Protein AF-A0A2M6W7J2-F1 (afdb_monomer_lite)

Secondary structure (DSSP, 8-state):
---S--PPPHHHHHHHHHHHHT--HHHHHHHHHHHHHHHHHS-HHHHHHTTTTHHHHHHHHHHH-GGG--HHHIIIIIIIIIHHHHHHTT--HHHHHHHHHHHH-SSHHHHHHHHHHHHHHHHT---EEEE-GGG-EEEHHHHHHHHHHHHHTT--HHHHHHHHHHHHHHHS-TT-TTHHHH----HHHHHHHHHHHHHHHHH--GGGHHHHHHHHHTGGG-TTTTT-SS--SS--------PPP---------------------PPPPPPPPP-PPPPPPHHHHHHHHHHHS-B-TTS-BS-HHHHHHHHHHHHHHHT-GGGGGGEEEETTTTEEEE--

Foldseek 3Di:
DPQPDDDDDPVRQVVVVVVLVVDDPVRLVVLLVSLCVVVVPDDLVVLVVQVSHSNLSNLVSCLVCVLPDDLVCCQQPNLQACLLSCLLQVDLSVLSLLVNLVNVQPDLVSSLVSVVSSLVSNCPRQHFLAADPPRHTDGSNNLLVQLVVCVVVVNDVVSVVVSLVVSLCSSPPPPDPSSVVNGDYDSSVSSVSSSLVSCCSVPDHSVCVVVVSCCSVPVVVVVVCPPPSPPDPPDDDDDDDDDDDDDDDDDDDDDDDDDDDDDDDDDDDDDDDDDDQPDQDDPVVLVVVLPVVFDADPVRATPCPVVSLVSQVVSCVNRVNPVSSVQWDQDPVVRGIDGDD

Radius of gyration: 25.63 Å; chains: 1; bounding box: 53×75×68 Å

Organism: NCBI:txid1974646

pLDDT: mean 83.61, std 20.43, range [27.31, 98.56]

Sequence (341 aa):
MASIVRQLNDTELREKNLVYFGFDTQEMEGFWNALHEYFNEASPSDDRQYWWSFFRWYTDATWQDMTRIDRDVFERIAVGRQIPMALILGFDVWNRIMAYLSLKGLDEEDTQNLYVKIRVAFLNSEAIVGYGKGNSEIKIVDLIKELTLINSRGRDSMAMAEFYEKIKNLLFPSNDSWLKEFIDVDYKEAVMKMVDLMDFFITVESDDLPGIMDMYLHSELYPTASTVAPTSAKQVQSISFNQPETVKEKKVVLPAKKTEVKAIVSTPTPIPPKPVKPPVPSYLDIKKEVNLVFKKDQDGEFVDLDGVLNKLSELAVKYSDNKIAELYYFDEKENKFKWGV

Structure (mmCIF, N/CA/C/O backbone):
data_AF-A0A2M6W7J2-F1
#
_entry.id   AF-A0A2M6W7J2-F1
#
loop_
_atom_site.group_PDB
_atom_site.id
_atom_site.type_symbol
_atom_site.label_atom_id
_atom_site.label_alt_id
_atom_site.label_comp_id
_atom_site.label_asym_id
_atom_site.label_entity_id
_atom_site.label_seq_id
_atom_site.pdbx_PDB_ins_code
_atom_site.Cartn_x
_atom_site.Cartn_y
_atom_site.Cartn_z
_atom_site.occupancy
_atom_site.B_iso_or_equiv
_atom_site.auth_seq_id
_atom_site.auth_comp_id
_atom_site.auth_asym_id
_atom_site.auth_atom_id
_atom_site.pdbx_PDB_model_num
ATOM 1 N N . MET A 1 1 ? 27.401 -7.479 -6.521 1.00 42.88 1 MET A N 1
ATOM 2 C CA . MET A 1 1 ? 27.097 -7.388 -7.968 1.00 42.88 1 MET A CA 1
ATOM 3 C C . MET A 1 1 ? 26.858 -5.924 -8.316 1.00 42.88 1 MET A C 1
ATOM 5 O O . MET A 1 1 ? 26.566 -5.157 -7.408 1.00 42.88 1 MET A O 1
ATOM 9 N N . ALA A 1 2 ? 27.059 -5.493 -9.566 1.00 50.88 2 ALA A N 1
ATOM 10 C CA . ALA A 1 2 ? 26.679 -4.131 -9.952 1.00 50.88 2 ALA A CA 1
ATOM 11 C C . ALA A 1 2 ? 25.148 -4.034 -9.902 1.00 50.88 2 ALA A C 1
ATOM 13 O O . ALA A 1 2 ? 24.482 -4.821 -10.571 1.00 50.88 2 ALA A O 1
ATOM 14 N N . SER A 1 3 ? 24.608 -3.131 -9.079 1.00 68.75 3 SER A N 1
ATOM 15 C CA . SER A 1 3 ? 23.159 -2.933 -8.986 1.00 68.75 3 SER A CA 1
ATOM 16 C C . SER A 1 3 ? 22.612 -2.533 -10.356 1.00 68.75 3 SER A C 1
ATOM 18 O O . SER A 1 3 ? 23.154 -1.632 -11.001 1.00 68.75 3 SER A O 1
ATOM 20 N N . ILE A 1 4 ? 21.546 -3.203 -10.805 1.00 82.50 4 ILE A N 1
ATOM 21 C CA . ILE A 1 4 ? 20.822 -2.813 -12.024 1.00 82.50 4 ILE A CA 1
ATOM 22 C C . ILE A 1 4 ? 20.115 -1.461 -11.852 1.00 82.50 4 ILE A C 1
ATOM 24 O O . ILE A 1 4 ? 19.784 -0.802 -12.839 1.00 82.50 4 ILE A O 1
ATOM 28 N N . VAL A 1 5 ? 19.906 -1.046 -10.599 1.00 85.88 5 VAL A N 1
ATOM 29 C CA . VAL A 1 5 ? 19.213 0.180 -10.230 1.00 85.88 5 VAL A CA 1
ATOM 30 C C . VAL A 1 5 ? 20.183 1.355 -10.300 1.00 85.88 5 VAL A C 1
ATOM 32 O O . VAL A 1 5 ? 21.216 1.390 -9.632 1.00 85.88 5 VAL A O 1
ATOM 35 N N . ARG A 1 6 ? 19.836 2.337 -11.133 1.00 89.56 6 ARG A N 1
ATOM 36 C CA . ARG A 1 6 ? 20.554 3.607 -11.283 1.00 89.56 6 ARG A CA 1
ATOM 37 C C . ARG A 1 6 ? 19.591 4.726 -11.649 1.00 89.56 6 ARG A C 1
ATOM 39 O O . ARG A 1 6 ? 18.481 4.469 -12.104 1.00 89.56 6 ARG A O 1
ATOM 46 N N . GLN A 1 7 ? 20.014 5.979 -11.527 1.00 87.38 7 GLN A N 1
ATOM 47 C CA . GLN A 1 7 ? 19.208 7.067 -12.071 1.00 87.38 7 GLN A CA 1
ATOM 48 C C . GLN A 1 7 ? 19.142 6.942 -13.602 1.00 87.38 7 GLN A C 1
ATOM 50 O O . GLN A 1 7 ? 20.175 6.796 -14.265 1.00 87.38 7 GLN A O 1
ATOM 55 N N . LEU A 1 8 ? 17.925 6.984 -14.143 1.00 87.81 8 LEU A N 1
ATOM 56 C CA . LEU A 1 8 ? 17.669 7.044 -15.580 1.00 87.81 8 LEU A CA 1
ATOM 57 C C . LEU A 1 8 ? 17.337 8.485 -15.962 1.00 87.81 8 LEU A C 1
ATOM 59 O O . LEU A 1 8 ? 16.644 9.177 -15.212 1.00 87.81 8 LEU A O 1
ATOM 63 N N . ASN A 1 9 ? 17.827 8.928 -17.117 1.00 89.44 9 ASN A N 1
ATOM 64 C CA . ASN A 1 9 ? 17.314 10.151 -17.735 1.00 89.44 9 ASN A CA 1
ATOM 65 C C . ASN A 1 9 ? 15.978 9.883 -18.454 1.00 89.44 9 ASN A C 1
ATOM 67 O O . ASN A 1 9 ? 15.590 8.732 -18.650 1.00 89.44 9 ASN A O 1
ATOM 71 N N . ASP A 1 10 ? 15.285 10.943 -18.869 1.00 85.69 10 ASP A N 1
ATOM 72 C CA . ASP A 1 10 ? 13.947 10.853 -19.468 1.00 85.69 10 ASP A CA 1
ATOM 73 C C . ASP A 1 10 ? 13.891 9.951 -20.712 1.00 85.69 10 ASP A C 1
ATOM 75 O O . ASP A 1 10 ? 12.932 9.199 -20.892 1.00 85.69 10 ASP A O 1
ATOM 79 N N . THR A 1 11 ? 14.920 9.998 -21.564 1.00 89.75 11 THR A N 1
ATOM 80 C CA . THR A 1 11 ? 15.009 9.161 -22.769 1.00 89.75 11 THR A CA 1
ATOM 81 C C . THR A 1 11 ? 15.184 7.694 -22.393 1.00 89.75 11 THR A C 1
ATOM 83 O O . THR A 1 11 ? 14.425 6.844 -22.855 1.00 89.75 11 THR A O 1
ATOM 86 N N . GLU A 1 12 ? 16.134 7.403 -21.501 1.00 90.94 12 GLU A N 1
ATOM 87 C CA . GLU A 1 12 ? 16.379 6.046 -21.007 1.00 90.94 12 GLU A CA 1
ATOM 88 C C . GLU A 1 12 ? 15.138 5.470 -20.324 1.00 90.94 12 GLU A C 1
ATOM 90 O O . GLU A 1 12 ? 14.825 4.298 -20.512 1.00 90.94 12 GLU A O 1
ATOM 95 N N . LEU A 1 13 ? 14.417 6.285 -19.550 1.00 89.38 13 LEU A N 1
ATOM 96 C CA . LEU A 1 13 ? 13.197 5.861 -18.877 1.00 89.38 13 LEU A CA 1
ATOM 97 C C . LEU A 1 13 ? 12.135 5.415 -19.885 1.00 89.38 13 LEU A C 1
ATOM 99 O O . LEU A 1 13 ? 11.587 4.325 -19.737 1.00 89.38 13 LEU A O 1
ATOM 103 N N . ARG A 1 14 ? 11.877 6.213 -20.927 1.00 88.12 14 ARG A N 1
ATOM 104 C CA . ARG A 1 14 ? 10.905 5.872 -21.981 1.00 88.12 14 ARG A CA 1
ATOM 105 C C . ARG A 1 14 ? 11.306 4.604 -22.731 1.00 88.12 14 ARG A C 1
ATOM 107 O O . ARG A 1 14 ? 10.477 3.714 -22.906 1.00 88.12 14 ARG A O 1
ATOM 114 N N . GLU A 1 15 ? 12.571 4.497 -23.132 1.00 90.12 15 GLU A N 1
ATOM 115 C CA . GLU A 1 15 ? 13.092 3.317 -23.831 1.00 90.12 15 GLU A CA 1
ATOM 116 C C . GLU A 1 15 ? 12.964 2.054 -22.976 1.00 90.12 15 GLU A C 1
ATOM 118 O O . GLU A 1 15 ? 12.461 1.029 -23.434 1.00 90.12 15 GLU A O 1
ATOM 123 N N . LYS A 1 16 ? 13.376 2.127 -21.707 1.00 90.25 16 LYS A N 1
ATOM 124 C CA . LYS A 1 16 ? 13.302 0.994 -20.781 1.00 90.25 16 LYS A CA 1
ATOM 125 C C . LYS A 1 16 ? 11.871 0.630 -20.417 1.00 90.25 16 LYS A C 1
ATOM 127 O O . LYS A 1 16 ? 11.597 -0.549 -20.234 1.00 90.25 16 LYS A O 1
ATOM 132 N N . ASN A 1 17 ? 10.959 1.598 -20.381 1.00 88.75 17 ASN A N 1
ATOM 133 C CA . ASN A 1 17 ? 9.544 1.332 -20.158 1.00 88.75 17 ASN A CA 1
ATOM 134 C C . ASN A 1 17 ? 8.933 0.504 -21.301 1.00 88.75 17 ASN A C 1
ATOM 136 O O . ASN A 1 17 ? 8.175 -0.422 -21.043 1.00 88.75 17 ASN A O 1
ATOM 140 N N . LEU A 1 18 ? 9.304 0.786 -22.556 1.00 88.56 18 LEU A N 1
ATOM 141 C CA . LEU A 1 18 ? 8.870 -0.023 -23.703 1.00 88.56 18 LEU A CA 1
ATOM 142 C C . LEU A 1 18 ? 9.420 -1.450 -23.639 1.00 88.56 18 LEU A C 1
ATOM 144 O O . LEU A 1 18 ? 8.700 -2.395 -23.944 1.00 88.56 18 LEU A O 1
ATOM 148 N N . VAL A 1 19 ? 10.681 -1.602 -23.228 1.00 90.19 19 VAL A N 1
ATOM 149 C CA . VAL A 1 19 ? 11.304 -2.920 -23.041 1.00 90.19 19 VAL A CA 1
ATOM 150 C C . VAL A 1 19 ? 10.604 -3.702 -21.930 1.00 90.19 19 VAL A C 1
ATOM 152 O O . VAL A 1 19 ? 10.276 -4.863 -22.135 1.00 90.19 19 VAL A O 1
ATOM 155 N N . TYR A 1 20 ? 10.323 -3.058 -20.795 1.00 90.00 20 TYR A N 1
ATOM 156 C CA . TYR A 1 20 ? 9.623 -3.663 -19.663 1.00 90.00 20 TYR A CA 1
ATOM 157 C C . TYR A 1 20 ? 8.260 -4.247 -20.060 1.00 90.00 20 TYR A C 1
ATOM 159 O O . TYR A 1 20 ? 7.964 -5.393 -19.739 1.00 90.00 20 TYR A O 1
ATOM 167 N N . PHE A 1 21 ? 7.458 -3.502 -20.828 1.00 87.12 21 PHE A N 1
ATOM 168 C CA . PHE A 1 21 ? 6.167 -3.997 -21.322 1.00 87.12 21 PHE A CA 1
ATOM 169 C C . PHE A 1 21 ? 6.281 -5.136 -22.343 1.00 87.12 21 PHE A C 1
ATOM 171 O O . PHE A 1 21 ? 5.284 -5.791 -22.639 1.00 87.12 21 PHE A O 1
ATOM 178 N N . GLY A 1 22 ? 7.471 -5.351 -22.906 1.00 90.19 22 GLY A N 1
ATOM 179 C CA . GLY A 1 22 ? 7.754 -6.440 -23.832 1.00 90.19 22 GLY A CA 1
ATOM 180 C C . GLY A 1 22 ? 8.265 -7.716 -23.168 1.00 90.19 22 GLY A C 1
ATOM 181 O O . GLY A 1 22 ? 8.498 -8.678 -23.895 1.00 90.19 22 GLY A O 1
ATOM 182 N N . PHE A 1 23 ? 8.463 -7.731 -21.845 1.00 91.94 23 PHE A N 1
ATOM 183 C CA . PHE A 1 23 ? 9.007 -8.894 -21.147 1.00 91.94 23 PHE A CA 1
ATOM 184 C C . PHE A 1 23 ? 8.072 -10.097 -21.199 1.00 91.94 23 PHE A C 1
ATOM 186 O O . PHE A 1 23 ? 6.870 -9.992 -20.941 1.00 91.94 23 PHE A O 1
ATOM 193 N N . ASP A 1 24 ? 8.653 -11.262 -21.476 1.00 92.69 24 ASP A N 1
ATOM 194 C CA . ASP A 1 24 ? 7.983 -12.532 -21.230 1.00 92.69 24 ASP A CA 1
ATOM 195 C C . ASP A 1 24 ? 7.982 -12.899 -19.730 1.00 92.69 24 ASP A C 1
ATOM 197 O O . ASP A 1 24 ? 8.523 -12.191 -18.877 1.00 92.69 24 ASP A O 1
ATOM 201 N N . THR A 1 25 ? 7.348 -14.021 -19.377 1.00 89.62 25 THR A N 1
ATOM 202 C CA . THR A 1 25 ? 7.245 -14.466 -17.978 1.00 89.62 25 THR A CA 1
ATOM 203 C C . THR A 1 25 ? 8.607 -14.713 -17.321 1.00 89.62 25 THR A C 1
ATOM 205 O O . THR A 1 25 ? 8.773 -14.407 -16.142 1.00 89.62 25 THR A O 1
ATOM 208 N N . GLN A 1 26 ? 9.579 -15.265 -18.051 1.00 91.44 26 GLN A N 1
ATOM 209 C CA . GLN A 1 26 ? 10.897 -15.586 -17.504 1.00 91.44 26 GLN A CA 1
ATOM 210 C C . GLN A 1 26 ? 11.747 -14.320 -17.346 1.00 91.44 26 GLN A C 1
ATOM 212 O O . GLN A 1 26 ? 12.439 -14.158 -16.338 1.00 91.44 26 GLN A O 1
ATOM 217 N N . GLU A 1 27 ? 11.683 -13.411 -18.318 1.00 92.81 27 GLU A N 1
ATOM 218 C CA . GLU A 1 27 ? 12.325 -12.099 -18.250 1.00 92.81 27 GLU A CA 1
ATOM 219 C C . GLU A 1 27 ? 11.762 -11.271 -17.094 1.00 92.81 27 GLU A C 1
ATOM 221 O O . GLU A 1 27 ? 12.532 -10.693 -16.325 1.00 92.81 27 GLU A O 1
ATOM 226 N N . MET A 1 28 ? 10.437 -11.276 -16.918 1.00 93.06 28 MET A N 1
ATOM 227 C CA . MET A 1 28 ? 9.775 -10.590 -15.810 1.00 93.06 28 MET A CA 1
ATOM 228 C C . MET A 1 28 ? 10.218 -11.147 -14.455 1.00 93.06 28 MET A C 1
ATOM 230 O O . MET A 1 28 ? 10.508 -10.377 -13.545 1.00 93.06 28 MET A O 1
ATOM 234 N N . GLU A 1 29 ? 10.336 -12.469 -14.319 1.00 91.81 29 GLU A N 1
ATOM 235 C CA . GLU A 1 29 ? 10.807 -13.110 -13.088 1.00 91.81 29 GLU A CA 1
ATOM 236 C C . GLU A 1 29 ? 12.271 -12.762 -12.781 1.00 91.81 29 GLU A C 1
ATOM 238 O O . GLU A 1 29 ? 12.605 -12.368 -11.662 1.00 91.81 29 GLU A O 1
ATOM 243 N N . GLY A 1 30 ? 13.155 -12.852 -13.780 1.00 92.75 30 GLY A N 1
ATOM 244 C CA . GLY A 1 30 ? 14.558 -12.463 -13.628 1.00 92.75 30 GLY A CA 1
ATOM 245 C C . GLY A 1 30 ? 14.712 -10.986 -13.263 1.00 92.75 30 GLY A C 1
ATOM 246 O O . GLY A 1 30 ? 15.525 -10.632 -12.405 1.00 92.75 30 GLY A O 1
ATOM 247 N N . PHE A 1 31 ? 13.899 -10.124 -13.873 1.00 94.12 31 PHE A N 1
ATOM 248 C CA . PHE A 1 31 ? 13.883 -8.700 -13.576 1.00 94.12 31 PHE A CA 1
ATOM 249 C C . PHE A 1 31 ? 13.347 -8.409 -12.176 1.00 94.12 31 PHE A C 1
ATOM 251 O O . PHE A 1 31 ? 13.978 -7.658 -11.432 1.00 94.12 31 PHE A O 1
ATOM 258 N N . TRP A 1 32 ? 12.238 -9.041 -11.786 1.00 95.69 32 TRP A N 1
ATOM 259 C CA . TRP A 1 32 ? 11.676 -8.915 -10.446 1.00 95.69 32 TRP A CA 1
ATOM 260 C C . TRP A 1 32 ? 12.690 -9.332 -9.383 1.00 95.69 32 TRP A C 1
ATOM 262 O O . TRP A 1 32 ? 12.908 -8.572 -8.448 1.00 95.69 32 TRP A O 1
ATOM 272 N N . ASN A 1 33 ? 13.384 -10.462 -9.561 1.00 94.81 33 ASN A N 1
ATOM 273 C CA . ASN A 1 33 ? 14.415 -10.925 -8.627 1.00 94.81 33 ASN A CA 1
ATOM 274 C C . ASN A 1 33 ? 15.547 -9.902 -8.458 1.00 94.81 33 ASN A C 1
ATOM 276 O O . ASN A 1 33 ? 15.968 -9.619 -7.337 1.00 94.81 33 ASN A O 1
ATOM 280 N N . ALA A 1 34 ? 16.013 -9.305 -9.558 1.00 93.88 34 ALA A N 1
ATOM 281 C CA . ALA A 1 34 ? 17.070 -8.300 -9.513 1.00 93.88 34 ALA A CA 1
ATOM 282 C C . ALA A 1 34 ? 16.618 -6.994 -8.829 1.00 93.88 34 ALA 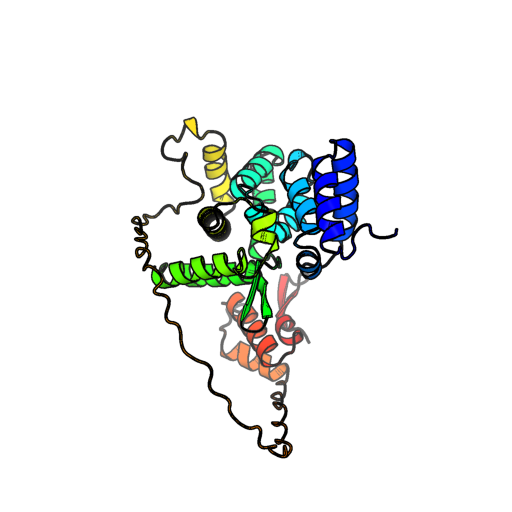A C 1
ATOM 284 O O . ALA A 1 34 ? 17.407 -6.347 -8.138 1.00 93.88 34 ALA A O 1
ATOM 285 N N . LEU A 1 35 ? 15.351 -6.600 -8.998 1.00 95.62 35 LEU A N 1
ATOM 286 C CA . LEU A 1 35 ? 14.770 -5.463 -8.279 1.00 95.62 35 LEU A CA 1
ATOM 287 C C . LEU A 1 35 ? 14.527 -5.788 -6.807 1.00 95.62 35 LEU A C 1
ATOM 289 O O . LEU A 1 35 ? 14.799 -4.946 -5.952 1.00 95.62 35 LEU A O 1
ATOM 293 N N . HIS A 1 36 ? 14.063 -7.001 -6.513 1.00 95.88 36 HIS A N 1
ATOM 294 C CA . HIS A 1 36 ? 13.845 -7.489 -5.163 1.00 95.88 36 HIS A CA 1
ATOM 295 C C . HIS A 1 36 ? 15.150 -7.469 -4.371 1.00 95.88 36 HIS A C 1
ATOM 297 O O . HIS A 1 36 ? 15.171 -6.870 -3.305 1.00 95.88 36 HIS A O 1
ATOM 303 N N . GLU A 1 37 ? 16.249 -8.014 -4.907 1.00 94.25 37 GLU A N 1
ATOM 304 C CA . GLU A 1 37 ? 17.569 -7.994 -4.253 1.00 94.25 37 GLU A CA 1
ATOM 305 C C . GLU A 1 37 ? 17.964 -6.576 -3.812 1.00 94.25 37 GLU A C 1
ATOM 307 O O . GLU A 1 37 ? 18.385 -6.374 -2.675 1.00 94.25 37 GLU A O 1
ATOM 312 N N . TYR A 1 38 ? 17.747 -5.575 -4.671 1.00 94.62 38 TYR A N 1
ATOM 313 C CA . TYR A 1 38 ? 18.031 -4.180 -4.341 1.00 94.62 38 TYR A CA 1
ATOM 314 C C . TYR A 1 38 ? 17.058 -3.603 -3.302 1.00 94.62 38 TYR A C 1
ATOM 316 O O . TYR A 1 38 ? 17.475 -3.134 -2.242 1.00 94.62 38 TYR A O 1
ATOM 324 N N . PHE A 1 39 ? 15.752 -3.617 -3.586 1.00 94.88 39 PHE A N 1
ATOM 325 C CA . PHE A 1 39 ? 14.763 -2.942 -2.740 1.00 94.88 39 PHE A CA 1
ATOM 326 C C . PHE A 1 39 ? 14.543 -3.642 -1.398 1.00 94.88 39 PHE A C 1
ATOM 328 O O . PHE A 1 39 ? 14.096 -3.008 -0.449 1.00 94.88 39 PHE A O 1
ATOM 335 N N . ASN A 1 40 ? 14.891 -4.920 -1.285 1.00 93.31 40 ASN A N 1
ATOM 336 C CA . ASN A 1 40 ? 14.837 -5.666 -0.036 1.00 93.31 40 ASN A CA 1
ATOM 337 C C . ASN A 1 40 ? 15.774 -5.102 1.046 1.00 93.31 40 ASN A C 1
ATOM 339 O O . ASN A 1 40 ? 15.455 -5.191 2.235 1.00 93.31 40 ASN A O 1
ATOM 343 N N . GLU A 1 41 ? 16.901 -4.521 0.629 1.00 91.38 41 GLU A N 1
ATOM 344 C CA . GLU A 1 41 ? 17.905 -3.901 1.504 1.00 91.38 41 GLU A CA 1
ATOM 345 C C . GLU A 1 41 ? 17.840 -2.365 1.484 1.00 91.38 41 GLU A C 1
ATOM 347 O O . GLU A 1 41 ? 18.312 -1.713 2.416 1.00 91.38 41 GLU A O 1
ATOM 352 N N . ALA A 1 42 ? 17.250 -1.781 0.437 1.00 92.25 42 ALA A N 1
ATOM 353 C CA . ALA A 1 42 ? 17.124 -0.337 0.284 1.00 92.25 42 ALA A CA 1
ATOM 354 C C . ALA A 1 42 ? 16.203 0.286 1.342 1.00 92.25 42 ALA A C 1
ATOM 356 O O . ALA A 1 42 ? 15.217 -0.318 1.775 1.00 92.25 42 ALA A O 1
ATOM 357 N N . SER A 1 43 ? 16.477 1.539 1.695 1.00 90.88 43 SER A N 1
ATOM 358 C CA . SER A 1 43 ? 15.645 2.319 2.611 1.00 90.88 43 SER A CA 1
ATOM 359 C C . SER A 1 43 ? 14.342 2.782 1.937 1.00 90.88 43 SER A C 1
ATOM 361 O O . SER A 1 43 ? 14.307 2.919 0.713 1.00 90.88 43 SER A O 1
ATOM 363 N N . PRO A 1 44 ? 13.275 3.106 2.694 1.00 88.81 44 PRO A N 1
ATOM 364 C CA . PRO A 1 44 ? 12.052 3.678 2.116 1.00 88.81 44 PRO A CA 1
ATOM 365 C C . PRO A 1 44 ? 12.278 4.980 1.328 1.00 88.81 44 PRO A C 1
ATOM 367 O O . PRO A 1 44 ? 11.532 5.288 0.402 1.00 88.81 44 PRO A O 1
ATOM 370 N N . SER A 1 45 ? 13.319 5.753 1.654 1.00 87.69 45 SER A N 1
ATOM 371 C CA . SER A 1 45 ? 13.671 6.965 0.903 1.00 87.69 45 SER A CA 1
ATOM 372 C C . SER A 1 45 ? 14.160 6.657 -0.520 1.00 87.69 45 SER A C 1
ATOM 374 O O . SER A 1 45 ? 13.913 7.452 -1.430 1.00 87.69 45 SER A O 1
ATOM 376 N N . ASP A 1 46 ? 14.783 5.494 -0.743 1.00 89.94 46 ASP A N 1
ATOM 377 C CA . ASP A 1 46 ? 15.233 5.062 -2.074 1.00 89.94 46 ASP A CA 1
ATOM 378 C C . ASP A 1 46 ? 14.044 4.769 -3.005 1.00 89.94 46 ASP A C 1
ATOM 380 O O . ASP A 1 46 ? 14.127 4.994 -4.215 1.00 89.94 46 ASP A O 1
ATOM 384 N N . ASP A 1 47 ? 12.897 4.358 -2.453 1.00 93.31 47 ASP A N 1
ATOM 385 C CA . ASP A 1 47 ? 11.669 4.111 -3.220 1.00 93.31 47 ASP A CA 1
ATOM 386 C C . ASP A 1 47 ? 11.248 5.372 -3.987 1.00 93.31 47 ASP A C 1
ATOM 388 O O . ASP A 1 47 ? 10.919 5.316 -5.175 1.00 93.31 47 ASP A O 1
ATOM 392 N N . ARG A 1 48 ? 11.336 6.544 -3.338 1.00 88.88 48 ARG A N 1
ATOM 393 C CA . ARG A 1 48 ? 11.014 7.839 -3.960 1.00 88.88 48 ARG A CA 1
ATOM 394 C C . ARG A 1 48 ? 12.054 8.289 -4.974 1.00 88.88 48 ARG A C 1
ATOM 396 O O . ARG A 1 48 ? 11.686 8.953 -5.942 1.00 88.88 48 ARG A O 1
ATOM 403 N N . GLN A 1 49 ? 13.322 7.918 -4.808 1.00 90.38 49 GLN A N 1
ATOM 404 C CA . GLN A 1 49 ? 14.347 8.220 -5.808 1.00 90.38 49 GLN A CA 1
ATOM 405 C C . GLN A 1 49 ? 14.040 7.531 -7.147 1.00 90.38 49 GLN A C 1
ATOM 407 O O . GLN A 1 49 ? 14.209 8.130 -8.213 1.00 90.38 49 GLN A O 1
ATOM 412 N N . TYR A 1 50 ? 13.540 6.295 -7.096 1.00 93.12 50 TYR A N 1
ATOM 413 C CA . TYR A 1 50 ? 13.232 5.485 -8.278 1.00 93.12 50 TYR A CA 1
ATOM 414 C C . TYR A 1 50 ? 11.733 5.385 -8.571 1.00 93.12 50 TYR A C 1
ATOM 416 O O . TYR A 1 50 ? 11.300 4.458 -9.262 1.00 93.12 50 TYR A O 1
ATOM 424 N N . TRP A 1 51 ? 10.955 6.356 -8.078 1.00 91.75 51 TRP A N 1
ATOM 425 C CA . TRP A 1 51 ? 9.493 6.325 -8.078 1.00 91.75 51 TRP A CA 1
ATOM 426 C C . TRP A 1 51 ? 8.903 6.064 -9.459 1.00 91.75 51 TRP A C 1
ATOM 428 O O . TRP A 1 51 ? 8.019 5.237 -9.587 1.00 91.75 51 TRP A O 1
ATOM 438 N N . TRP A 1 52 ? 9.418 6.705 -10.510 1.00 91.88 52 TRP A N 1
ATOM 439 C CA . TRP A 1 52 ? 8.874 6.567 -11.868 1.00 91.88 52 TRP A CA 1
ATOM 440 C C . TRP A 1 52 ? 9.544 5.485 -12.722 1.00 91.88 52 TRP A C 1
ATOM 442 O O . TRP A 1 52 ? 9.099 5.230 -13.844 1.00 91.88 52 TRP A O 1
ATOM 452 N N . SER A 1 53 ? 10.576 4.824 -12.194 1.00 93.31 53 SER A N 1
ATOM 453 C CA . SER A 1 53 ? 11.388 3.832 -12.902 1.00 93.31 53 SER A CA 1
ATOM 454 C C . SER A 1 53 ? 11.344 2.471 -12.203 1.00 93.31 53 SER A C 1
ATOM 456 O O . SER A 1 53 ? 10.329 1.779 -12.244 1.00 93.31 53 SER A O 1
ATOM 458 N N . PHE A 1 54 ? 12.437 2.091 -11.547 1.00 95.50 54 PHE A N 1
ATOM 459 C CA . PHE A 1 54 ? 12.656 0.769 -10.985 1.00 95.50 54 PHE A CA 1
ATOM 460 C C . PHE A 1 54 ? 11.678 0.429 -9.862 1.00 95.50 54 PHE A C 1
ATOM 462 O O . PHE A 1 54 ? 11.212 -0.703 -9.818 1.00 95.50 54 PHE A O 1
ATOM 469 N N . PHE A 1 55 ? 11.305 1.385 -9.005 1.00 96.44 55 PHE A N 1
ATOM 470 C CA . PHE A 1 55 ? 10.339 1.111 -7.937 1.00 96.44 55 PHE A CA 1
ATOM 471 C C . PHE A 1 55 ? 8.920 0.902 -8.484 1.00 96.44 55 PHE A C 1
ATOM 473 O O . PHE A 1 55 ? 8.196 0.021 -8.017 1.00 96.44 55 PHE A O 1
ATOM 480 N N . ARG A 1 56 ? 8.539 1.657 -9.526 1.00 96.19 56 ARG A N 1
ATOM 481 C CA . ARG A 1 56 ? 7.263 1.467 -10.231 1.00 96.19 56 ARG A CA 1
ATOM 482 C C . ARG A 1 56 ? 7.177 0.093 -10.874 1.00 96.19 56 ARG A C 1
ATOM 484 O O . ARG A 1 56 ? 6.212 -0.615 -10.623 1.00 96.19 56 ARG A O 1
ATOM 491 N N . TRP A 1 57 ? 8.179 -0.296 -11.660 1.00 96.50 57 TRP A N 1
ATOM 492 C CA . TRP A 1 57 ? 8.196 -1.613 -12.306 1.00 96.50 57 TRP A CA 1
ATOM 493 C C . TRP A 1 57 ? 8.273 -2.755 -11.298 1.00 96.50 57 TRP A C 1
ATOM 495 O O . TRP A 1 57 ? 7.645 -3.790 -11.492 1.00 96.50 57 TRP A O 1
ATOM 505 N N . TYR A 1 58 ? 9.010 -2.557 -10.203 1.00 97.25 58 TYR A N 1
ATOM 506 C CA . TYR A 1 58 ? 9.059 -3.524 -9.116 1.00 97.25 58 TYR A CA 1
ATOM 507 C C . TYR A 1 58 ? 7.682 -3.710 -8.474 1.00 97.25 58 TYR A C 1
ATOM 509 O O . TYR A 1 58 ? 7.253 -4.837 -8.252 1.00 97.25 58 TYR A O 1
ATOM 517 N N . THR A 1 59 ? 6.971 -2.609 -8.222 1.00 97.75 59 THR A N 1
ATOM 518 C CA . THR A 1 59 ? 5.605 -2.649 -7.694 1.00 97.75 59 THR A CA 1
ATOM 519 C C . THR A 1 59 ? 4.657 -3.321 -8.682 1.00 97.75 59 THR A C 1
ATOM 521 O O . THR A 1 59 ? 3.954 -4.250 -8.308 1.00 97.75 59 THR A O 1
ATOM 524 N N . ASP A 1 60 ? 4.668 -2.917 -9.950 1.00 96.62 60 ASP A N 1
ATOM 525 C CA . ASP A 1 60 ? 3.813 -3.515 -10.977 1.00 96.62 60 ASP A CA 1
ATOM 526 C C . ASP A 1 60 ? 4.020 -5.037 -11.067 1.00 96.62 60 ASP A C 1
ATOM 528 O O . ASP A 1 60 ? 3.073 -5.807 -10.914 1.00 96.62 60 ASP A O 1
ATOM 532 N N . ALA A 1 61 ? 5.275 -5.488 -11.157 1.00 96.31 61 ALA A N 1
ATOM 533 C CA . ALA A 1 61 ? 5.609 -6.910 -11.193 1.00 96.31 61 ALA A CA 1
ATOM 534 C C . ALA A 1 61 ? 5.190 -7.663 -9.911 1.00 96.31 61 ALA A C 1
ATOM 536 O O . ALA A 1 61 ? 4.622 -8.750 -10.008 1.00 96.31 61 ALA A O 1
ATOM 537 N N . THR A 1 62 ? 5.407 -7.090 -8.717 1.00 97.31 62 THR A N 1
ATOM 538 C CA . THR A 1 62 ? 4.977 -7.710 -7.448 1.00 97.31 62 THR A CA 1
ATOM 539 C C . THR A 1 62 ? 3.459 -7.899 -7.396 1.00 97.31 62 THR A C 1
ATOM 541 O O . THR A 1 62 ? 2.983 -8.960 -6.996 1.00 97.31 62 THR A O 1
ATOM 544 N N . TRP A 1 63 ? 2.688 -6.880 -7.779 1.00 97.50 63 TRP A N 1
ATOM 545 C CA . TRP A 1 63 ? 1.230 -6.877 -7.618 1.00 97.50 63 TRP A CA 1
ATOM 546 C C . TRP A 1 63 ? 0.487 -7.605 -8.750 1.00 97.50 63 TRP A C 1
ATOM 548 O O . TRP A 1 63 ? -0.660 -8.024 -8.559 1.00 97.50 63 TRP A O 1
ATOM 558 N N . GLN A 1 64 ? 1.132 -7.817 -9.903 1.00 94.69 64 GLN A N 1
ATOM 559 C CA . GLN A 1 64 ? 0.601 -8.657 -10.979 1.00 94.69 64 GLN A CA 1
ATOM 560 C C . GLN A 1 64 ? 0.620 -10.151 -10.629 1.00 94.69 64 GLN A C 1
ATOM 562 O O . GLN A 1 64 ? -0.366 -10.836 -10.910 1.00 94.69 64 GLN A O 1
ATOM 567 N N . ASP A 1 65 ? 1.680 -10.650 -9.980 1.00 92.31 65 ASP A N 1
ATOM 568 C CA . ASP A 1 65 ? 1.819 -12.072 -9.631 1.00 92.31 65 ASP A CA 1
ATOM 569 C C . ASP A 1 65 ? 2.067 -12.304 -8.137 1.00 92.31 65 ASP A C 1
ATOM 571 O O . ASP A 1 65 ? 3.095 -12.817 -7.690 1.00 92.31 65 ASP A O 1
ATOM 575 N N . MET A 1 66 ? 1.054 -11.979 -7.339 1.00 92.44 66 MET A N 1
ATOM 576 C CA . MET A 1 66 ? 1.128 -12.154 -5.889 1.00 92.44 66 MET A CA 1
ATOM 577 C C . MET A 1 66 ? 1.171 -13.623 -5.447 1.00 92.44 66 MET A C 1
ATOM 579 O O . MET A 1 66 ? 1.489 -13.914 -4.296 1.00 92.44 66 MET A O 1
ATOM 583 N N . THR A 1 67 ? 0.863 -14.567 -6.342 1.00 90.06 67 THR A N 1
ATOM 584 C CA . THR A 1 67 ? 0.846 -15.998 -6.009 1.00 90.06 67 THR A CA 1
ATOM 585 C C . THR A 1 67 ? 2.241 -16.523 -5.674 1.00 90.06 67 THR A C 1
ATOM 587 O O . THR A 1 67 ? 2.388 -17.408 -4.824 1.00 90.06 67 THR A O 1
ATOM 590 N N . ARG A 1 68 ? 3.272 -15.929 -6.283 1.00 91.44 68 ARG A N 1
ATOM 591 C CA . ARG A 1 68 ? 4.682 -16.283 -6.088 1.00 91.44 68 ARG A CA 1
ATOM 592 C C . ARG A 1 68 ? 5.345 -15.549 -4.931 1.00 91.44 68 ARG A C 1
ATOM 594 O O . ARG A 1 68 ? 6.439 -15.922 -4.532 1.00 91.44 68 ARG A O 1
ATOM 601 N N . ILE A 1 69 ? 4.696 -14.523 -4.391 1.00 96.00 69 ILE A N 1
ATOM 602 C CA . ILE A 1 69 ? 5.276 -13.694 -3.341 1.00 96.00 69 ILE A CA 1
ATOM 603 C C . ILE A 1 69 ? 5.173 -14.424 -2.000 1.00 96.00 69 ILE A C 1
ATOM 605 O O . ILE A 1 69 ? 4.083 -14.810 -1.560 1.00 96.00 69 ILE A O 1
ATOM 609 N N . ASP A 1 70 ? 6.315 -14.610 -1.345 1.00 96.69 70 ASP A N 1
ATOM 610 C CA . ASP A 1 70 ? 6.396 -15.190 -0.006 1.00 96.69 70 ASP A CA 1
ATOM 611 C C . ASP A 1 70 ? 5.796 -14.262 1.051 1.00 96.69 70 ASP A C 1
ATOM 613 O O . ASP A 1 70 ? 5.776 -13.041 0.886 1.00 96.69 70 ASP A O 1
ATOM 617 N N . ARG A 1 71 ? 5.325 -14.842 2.162 1.00 97.25 71 ARG A N 1
ATOM 618 C CA . ARG A 1 71 ? 4.598 -14.109 3.216 1.00 97.25 71 ARG A CA 1
ATOM 619 C C . ARG A 1 71 ? 5.400 -12.930 3.765 1.00 97.25 71 ARG A C 1
ATOM 621 O O . ARG A 1 71 ? 4.873 -11.825 3.845 1.00 97.25 71 ARG A O 1
ATOM 628 N N . ASP A 1 72 ? 6.682 -13.147 4.047 1.00 96.31 72 ASP A N 1
ATOM 629 C CA . ASP A 1 72 ? 7.569 -12.116 4.597 1.00 96.31 72 ASP A CA 1
ATOM 630 C C . ASP A 1 72 ? 7.809 -10.968 3.603 1.00 96.31 72 ASP A C 1
ATOM 632 O O . ASP A 1 72 ? 7.913 -9.802 3.991 1.00 96.31 72 ASP A O 1
ATOM 636 N N . VAL A 1 73 ? 7.889 -11.282 2.304 1.00 96.88 73 VAL A N 1
ATOM 637 C CA . VAL A 1 73 ? 8.032 -10.274 1.243 1.00 96.88 73 VAL A CA 1
ATOM 638 C C . VAL A 1 73 ? 6.725 -9.508 1.067 1.00 96.88 73 VAL A C 1
ATOM 640 O O . VAL A 1 73 ? 6.743 -8.285 0.920 1.00 96.88 73 VAL A O 1
ATOM 643 N N . PHE A 1 74 ? 5.591 -10.204 1.116 1.00 97.69 74 PHE A N 1
ATOM 644 C CA . PHE A 1 74 ? 4.279 -9.588 0.997 1.00 97.69 74 PHE A CA 1
ATOM 645 C C . PHE A 1 74 ? 4.020 -8.595 2.133 1.00 97.69 74 PHE A C 1
ATOM 647 O O . PHE A 1 74 ? 3.700 -7.438 1.877 1.00 97.69 74 PHE A O 1
ATOM 654 N N . GLU A 1 75 ? 4.238 -9.014 3.379 1.00 96.31 75 GLU A N 1
ATOM 655 C CA . GLU A 1 75 ? 4.093 -8.163 4.559 1.00 96.31 75 GLU A CA 1
ATOM 656 C C . GLU A 1 75 ? 5.038 -6.954 4.498 1.00 96.31 75 GLU A C 1
ATOM 658 O O . GLU A 1 75 ? 4.595 -5.804 4.503 1.00 96.31 75 GLU A O 1
ATOM 663 N N . ARG A 1 76 ? 6.351 -7.197 4.417 1.00 95.94 76 ARG A N 1
ATOM 664 C CA . ARG A 1 76 ? 7.350 -6.134 4.595 1.00 95.94 76 ARG A CA 1
ATOM 665 C C . ARG A 1 76 ? 7.474 -5.217 3.385 1.00 95.94 76 ARG A C 1
ATOM 667 O O . ARG A 1 76 ? 7.739 -4.028 3.550 1.00 95.94 76 ARG A O 1
ATOM 674 N N . ILE A 1 77 ? 7.339 -5.758 2.175 1.00 96.94 77 ILE A N 1
ATOM 675 C CA . ILE A 1 77 ? 7.586 -5.008 0.941 1.00 96.94 77 ILE A CA 1
ATOM 676 C C . ILE A 1 77 ? 6.280 -4.625 0.257 1.00 96.94 77 ILE A C 1
ATOM 678 O O . ILE A 1 77 ? 6.039 -3.433 0.070 1.00 96.94 77 ILE A O 1
ATOM 682 N N . ALA A 1 78 ? 5.431 -5.591 -0.109 1.00 97.94 78 ALA A N 1
ATOM 683 C CA . ALA A 1 78 ? 4.219 -5.271 -0.865 1.00 97.94 78 ALA A CA 1
ATOM 684 C C . ALA A 1 78 ? 3.300 -4.352 -0.043 1.00 97.94 78 ALA A C 1
ATOM 686 O O . ALA A 1 78 ? 3.008 -3.228 -0.453 1.00 97.94 78 ALA A O 1
ATOM 687 N N . VAL A 1 79 ? 2.937 -4.777 1.166 1.00 98.00 79 VAL A N 1
ATOM 688 C CA . VAL A 1 79 ? 2.079 -4.006 2.071 1.00 98.00 79 VAL A CA 1
ATOM 689 C C . VAL A 1 79 ? 2.866 -2.886 2.748 1.00 98.00 79 VAL A C 1
ATOM 691 O O . VAL A 1 79 ? 2.469 -1.725 2.685 1.00 98.00 79 VAL A O 1
ATOM 694 N N . GLY A 1 80 ? 4.012 -3.207 3.351 1.00 96.81 80 GLY A N 1
ATOM 695 C CA . GLY A 1 80 ? 4.787 -2.248 4.137 1.00 96.81 80 GLY A CA 1
ATOM 696 C C . GLY A 1 80 ? 5.374 -1.076 3.343 1.00 96.81 80 GLY A C 1
ATOM 697 O O . GLY A 1 80 ? 5.677 -0.047 3.948 1.00 96.81 80 GLY A O 1
ATOM 698 N N . ARG A 1 81 ? 5.541 -1.188 2.014 1.00 96.56 81 ARG A N 1
ATOM 699 C CA . ARG A 1 81 ? 6.224 -0.164 1.191 1.00 96.56 81 ARG A CA 1
ATOM 700 C C . ARG A 1 81 ? 5.505 0.220 -0.096 1.00 96.56 81 ARG A C 1
ATOM 702 O O . ARG A 1 81 ? 5.480 1.396 -0.449 1.00 96.56 81 ARG A O 1
ATOM 709 N N . GLN A 1 82 ? 4.944 -0.743 -0.823 1.00 98.19 82 GLN A N 1
ATOM 710 C CA . GLN A 1 82 ? 4.525 -0.516 -2.210 1.00 98.19 82 GLN A CA 1
ATOM 711 C C . GLN A 1 82 ? 3.103 0.033 -2.377 1.00 98.19 82 GLN A C 1
ATOM 713 O O . GLN A 1 82 ? 2.776 0.502 -3.466 1.00 98.19 82 GLN A O 1
ATOM 718 N N . ILE A 1 83 ? 2.262 0.031 -1.338 1.00 98.31 83 ILE A N 1
ATOM 719 C CA . ILE A 1 83 ? 0.841 0.413 -1.453 1.00 98.31 83 ILE A CA 1
ATOM 720 C C . ILE A 1 83 ? 0.592 1.758 -2.150 1.00 98.31 83 ILE A C 1
ATOM 722 O O . ILE A 1 83 ? -0.267 1.789 -3.035 1.00 98.31 83 ILE A O 1
ATOM 726 N N . PRO A 1 84 ? 1.307 2.862 -1.846 1.00 97.38 84 PRO A N 1
ATOM 727 C CA . PRO A 1 84 ? 1.023 4.128 -2.514 1.00 97.38 84 PRO A CA 1
ATOM 728 C C . PRO A 1 84 ? 1.285 4.042 -4.024 1.00 97.38 84 PRO A C 1
ATOM 730 O O . PRO A 1 84 ? 0.498 4.556 -4.814 1.00 97.38 84 PRO A O 1
ATOM 733 N N . MET A 1 85 ? 2.347 3.339 -4.435 1.00 97.56 85 MET A N 1
ATOM 734 C CA . MET A 1 85 ? 2.638 3.094 -5.848 1.00 97.56 85 MET A CA 1
ATOM 735 C C . MET A 1 85 ? 1.628 2.125 -6.475 1.00 97.56 85 MET A C 1
ATOM 737 O O . MET A 1 85 ? 1.187 2.357 -7.595 1.00 97.56 85 MET A O 1
ATOM 741 N N . ALA A 1 86 ? 1.209 1.078 -5.763 1.00 97.94 86 ALA A N 1
ATOM 742 C CA . ALA A 1 86 ? 0.221 0.124 -6.260 1.00 97.94 86 ALA A CA 1
ATOM 743 C C . ALA A 1 86 ? -1.131 0.806 -6.542 1.00 97.94 86 ALA A C 1
ATOM 745 O O . ALA A 1 86 ? -1.749 0.562 -7.576 1.00 97.94 86 ALA A O 1
ATOM 746 N N . LEU A 1 87 ? -1.552 1.730 -5.675 1.00 97.19 87 LEU A N 1
ATOM 747 C CA . LEU A 1 87 ? -2.746 2.550 -5.894 1.00 97.19 87 LEU A CA 1
ATOM 748 C C . LEU A 1 87 ? -2.586 3.503 -7.082 1.00 97.19 87 LEU A C 1
ATOM 750 O O . LEU A 1 87 ? -3.515 3.645 -7.874 1.00 97.19 87 LEU A O 1
ATOM 754 N N . ILE A 1 88 ? -1.413 4.128 -7.236 1.00 95.56 88 ILE A N 1
ATOM 755 C CA . ILE A 1 88 ? -1.100 4.966 -8.405 1.00 95.56 88 ILE A CA 1
ATOM 756 C C . ILE A 1 88 ? -1.138 4.138 -9.692 1.00 95.56 88 ILE A C 1
ATOM 758 O O . ILE A 1 88 ? -1.601 4.635 -10.707 1.00 95.56 88 ILE A O 1
ATOM 762 N N . LEU A 1 89 ? -0.705 2.879 -9.655 1.00 95.50 89 LEU A N 1
ATOM 763 C CA . LEU A 1 89 ? -0.775 1.946 -10.783 1.00 95.50 89 LEU A CA 1
ATOM 764 C C . LEU A 1 89 ? -2.181 1.370 -11.023 1.00 95.50 89 LEU A C 1
ATOM 766 O O . LEU A 1 89 ? -2.379 0.624 -11.977 1.00 95.50 89 LEU A O 1
ATOM 770 N N . GLY A 1 90 ? -3.163 1.717 -10.187 1.00 95.38 90 GLY A N 1
ATOM 771 C CA . GLY A 1 90 ? -4.560 1.320 -10.366 1.00 95.38 90 GLY A CA 1
ATOM 772 C C . GLY A 1 90 ? -4.902 -0.066 -9.824 1.00 95.38 90 GLY A C 1
ATOM 773 O O . GLY A 1 90 ? -5.990 -0.575 -10.100 1.00 95.38 90 GLY A O 1
ATOM 774 N N . PHE A 1 91 ? -4.022 -0.690 -9.036 1.00 96.88 91 PHE A N 1
ATOM 775 C CA . PHE A 1 91 ? -4.352 -1.953 -8.383 1.00 96.88 91 PHE A CA 1
ATOM 776 C C . PHE A 1 91 ? -5.458 -1.761 -7.342 1.00 96.88 91 PHE A C 1
ATOM 778 O O . PHE A 1 91 ? -5.433 -0.837 -6.525 1.00 96.88 91 PHE A O 1
ATOM 785 N N . ASP A 1 92 ? -6.406 -2.697 -7.318 1.00 96.38 92 ASP A N 1
ATOM 786 C CA . ASP A 1 92 ? -7.324 -2.859 -6.195 1.00 96.38 92 ASP A CA 1
ATOM 787 C C . ASP A 1 92 ? -6.591 -3.546 -5.036 1.00 96.38 92 ASP A C 1
ATOM 789 O O . ASP A 1 92 ? -6.609 -4.769 -4.889 1.00 96.38 92 ASP A O 1
ATOM 793 N N . VAL A 1 93 ? -5.871 -2.739 -4.257 1.00 97.62 93 VAL A N 1
ATOM 794 C CA . VAL A 1 93 ? -4.996 -3.203 -3.174 1.00 97.62 93 VAL A CA 1
ATOM 795 C C . VAL A 1 93 ? -5.749 -4.038 -2.138 1.00 97.62 93 VAL A C 1
ATOM 797 O O . VAL A 1 93 ? -5.229 -5.065 -1.703 1.00 97.62 93 VAL A O 1
ATOM 800 N N . TRP A 1 94 ? -6.971 -3.644 -1.768 1.00 97.50 94 TRP A N 1
ATOM 801 C CA . TRP A 1 94 ? -7.768 -4.394 -0.796 1.00 97.50 94 TRP A CA 1
ATOM 802 C C . TRP A 1 94 ? -8.119 -5.780 -1.337 1.00 97.50 94 TRP A C 1
ATOM 804 O O . TRP A 1 94 ? -7.806 -6.783 -0.700 1.00 97.50 94 TRP A O 1
ATOM 814 N N . ASN A 1 95 ? -8.673 -5.850 -2.552 1.00 96.62 95 ASN A N 1
ATOM 815 C CA . ASN A 1 95 ? -9.029 -7.125 -3.176 1.00 96.62 95 ASN A CA 1
ATOM 816 C C . ASN A 1 95 ? -7.802 -8.034 -3.321 1.00 96.62 95 ASN A C 1
ATOM 818 O O . ASN A 1 95 ? -7.852 -9.222 -3.013 1.00 96.62 95 ASN A O 1
ATOM 822 N N . ARG A 1 96 ? -6.666 -7.459 -3.717 1.00 97.69 96 ARG A N 1
ATOM 823 C CA . ARG A 1 96 ? -5.389 -8.166 -3.792 1.00 97.69 96 ARG A CA 1
ATOM 824 C C . ARG A 1 96 ? -5.004 -8.751 -2.426 1.00 97.69 96 ARG A C 1
ATOM 826 O O . ARG A 1 96 ? -4.733 -9.946 -2.355 1.00 97.69 96 ARG A O 1
ATOM 833 N N . ILE A 1 97 ? -5.035 -7.973 -1.346 1.00 97.94 97 ILE A N 1
ATOM 834 C CA . ILE A 1 97 ? -4.723 -8.471 0.006 1.00 97.94 97 ILE A CA 1
ATOM 835 C C . ILE A 1 97 ? -5.665 -9.610 0.422 1.00 97.94 97 ILE A C 1
ATOM 837 O O . ILE A 1 97 ? -5.186 -10.634 0.907 1.00 97.94 97 ILE A O 1
ATOM 841 N N . MET A 1 98 ? -6.972 -9.488 0.175 1.00 97.38 98 MET A N 1
ATOM 842 C CA . MET A 1 98 ? -7.942 -10.546 0.495 1.00 97.38 98 MET A CA 1
ATOM 843 C C . MET A 1 98 ? -7.692 -11.819 -0.324 1.00 97.38 98 MET A C 1
ATOM 845 O O . MET A 1 98 ? -7.657 -12.920 0.229 1.00 97.38 98 MET A O 1
ATOM 849 N N . ALA A 1 99 ? -7.410 -11.677 -1.622 1.00 96.62 99 ALA A N 1
ATOM 850 C CA . ALA A 1 99 ? -7.009 -12.791 -2.476 1.00 96.62 99 ALA A CA 1
ATOM 851 C C . ALA A 1 99 ? -5.734 -13.467 -1.946 1.00 96.62 99 ALA A C 1
ATOM 853 O O . ALA A 1 99 ? -5.667 -14.694 -1.879 1.00 96.62 99 ALA A O 1
ATOM 854 N N . TYR A 1 100 ? -4.739 -12.683 -1.523 1.00 97.62 100 TYR A N 1
ATOM 855 C CA . TYR A 1 100 ? -3.496 -13.204 -0.959 1.00 97.62 100 TYR A CA 1
ATOM 856 C C . TYR A 1 100 ? -3.740 -13.994 0.328 1.00 97.62 100 TYR A C 1
ATOM 858 O O . TYR A 1 100 ? -3.249 -15.114 0.448 1.00 97.62 100 TYR A O 1
ATOM 866 N N . LEU A 1 101 ? -4.536 -13.451 1.255 1.00 97.38 101 LEU A N 1
ATOM 867 C CA . LEU A 1 101 ? -4.931 -14.138 2.486 1.00 97.38 101 LEU A CA 1
ATOM 868 C C . LEU A 1 101 ? -5.642 -15.459 2.181 1.00 97.38 101 LEU A C 1
ATOM 870 O O . LEU A 1 101 ? -5.272 -16.479 2.752 1.00 97.38 101 LEU A O 1
ATOM 874 N N . SER A 1 102 ? -6.579 -15.471 1.227 1.00 96.00 102 SER A N 1
ATOM 875 C CA . SER A 1 102 ? -7.296 -16.696 0.841 1.00 96.00 102 SER A CA 1
ATOM 876 C C . SER A 1 102 ? -6.394 -17.765 0.222 1.00 96.00 102 SER A C 1
ATOM 878 O O . SER A 1 102 ? -6.646 -18.956 0.368 1.00 96.00 102 SER A O 1
ATOM 880 N N . LEU A 1 103 ? -5.345 -17.342 -0.488 1.00 95.88 103 LEU A N 1
ATOM 881 C CA . LEU A 1 103 ? -4.433 -18.242 -1.184 1.00 95.88 103 LEU A CA 1
ATOM 882 C C . LEU A 1 103 ? -3.336 -18.775 -0.261 1.00 95.88 103 LEU A C 1
ATOM 884 O O . LEU A 1 103 ? -2.885 -19.909 -0.420 1.00 95.88 103 LEU A O 1
ATOM 888 N N . LYS A 1 104 ? -2.830 -17.919 0.628 1.00 95.94 104 LYS A N 1
ATOM 889 C CA . LYS A 1 104 ? -1.652 -18.205 1.446 1.00 95.94 104 LYS A CA 1
ATOM 890 C C . LYS A 1 104 ? -2.003 -18.631 2.857 1.00 95.94 104 LYS A C 1
ATOM 892 O O . LYS A 1 104 ? -1.134 -19.241 3.466 1.00 95.94 104 LYS A O 1
ATOM 897 N N . GLY A 1 105 ? -3.199 -18.339 3.358 1.00 92.12 105 GLY A N 1
ATOM 898 C CA . GLY A 1 105 ? -3.705 -18.880 4.614 1.00 92.12 105 GLY A CA 1
ATOM 899 C C . GLY A 1 105 ? -3.986 -20.377 4.488 1.00 92.12 105 GLY A C 1
ATOM 900 O O . GLY A 1 105 ? -4.648 -20.809 3.547 1.00 92.12 105 GLY A O 1
ATOM 901 N N . LEU A 1 106 ? -3.432 -21.181 5.395 1.00 91.06 106 LEU A N 1
ATOM 902 C CA . LEU A 1 106 ? -3.612 -22.640 5.387 1.00 91.06 106 LEU A CA 1
ATOM 903 C C . LEU A 1 106 ? -4.909 -23.066 6.081 1.00 91.06 106 LEU A C 1
ATOM 905 O O . LEU A 1 106 ? -5.565 -24.017 5.658 1.00 91.06 106 LEU A O 1
ATOM 909 N N . ASP A 1 107 ? -5.261 -22.348 7.140 1.00 95.19 107 ASP A N 1
ATOM 910 C CA . ASP A 1 107 ? -6.467 -22.502 7.941 1.00 95.19 107 ASP A CA 1
ATOM 911 C C . ASP A 1 107 ? -6.850 -21.144 8.557 1.00 95.19 107 ASP A C 1
ATOM 913 O O . ASP A 1 107 ? -6.226 -20.117 8.270 1.00 95.19 107 ASP A O 1
ATOM 917 N N . GLU A 1 108 ? -7.915 -21.115 9.357 1.00 94.69 108 GLU A N 1
ATOM 918 C CA . GLU A 1 108 ? -8.439 -19.884 9.958 1.00 94.69 108 GLU A CA 1
ATOM 919 C C . GLU A 1 108 ? -7.415 -19.195 10.874 1.00 94.69 108 GLU A C 1
ATOM 921 O O . GLU A 1 108 ? -7.167 -17.999 10.718 1.00 94.69 108 GLU A O 1
ATOM 926 N N . GLU A 1 109 ? -6.762 -19.952 11.761 1.00 96.56 109 GLU A N 1
ATOM 927 C CA . GLU A 1 109 ? -5.777 -19.429 12.715 1.00 96.56 109 GLU A CA 1
ATOM 928 C C . GLU A 1 109 ? -4.547 -18.869 11.984 1.00 96.56 109 GLU A C 1
ATOM 930 O O . GLU A 1 109 ? -4.081 -17.762 12.264 1.00 96.56 109 GLU A O 1
ATOM 935 N N . ASP A 1 110 ? -4.033 -19.597 10.992 1.00 96.88 110 ASP A N 1
ATOM 936 C CA . ASP A 1 110 ? -2.916 -19.154 10.162 1.00 96.88 110 ASP A CA 1
ATOM 937 C C . ASP A 1 110 ? -3.268 -17.904 9.337 1.00 96.88 110 ASP A C 1
ATOM 939 O O . ASP A 1 110 ? -2.457 -16.980 9.226 1.00 96.88 110 ASP A O 1
ATOM 943 N N . THR A 1 111 ? -4.494 -17.831 8.810 1.00 96.81 111 THR A N 1
ATOM 944 C CA . THR A 1 111 ? -4.988 -16.663 8.065 1.00 96.81 111 THR A CA 1
ATOM 945 C C . THR A 1 111 ? -5.080 -15.433 8.964 1.00 96.81 111 THR A C 1
ATOM 947 O O . THR A 1 111 ? -4.624 -14.355 8.577 1.00 96.81 111 THR A O 1
ATOM 950 N N . GLN A 1 112 ? -5.611 -15.585 10.179 1.00 97.31 112 GLN A N 1
ATOM 951 C CA . GLN A 1 112 ? -5.673 -14.512 11.172 1.00 97.31 112 GLN A CA 1
ATOM 952 C C . GLN A 1 112 ? -4.275 -14.036 11.572 1.00 97.31 112 GLN A C 1
ATOM 954 O O . GLN A 1 112 ? -4.012 -12.833 11.579 1.00 97.31 112 GLN A O 1
ATOM 959 N N . ASN A 1 113 ? -3.346 -14.960 11.824 1.00 97.44 113 ASN A N 1
ATOM 960 C CA . ASN A 1 113 ? -1.959 -14.627 12.148 1.00 97.44 113 ASN A CA 1
ATOM 961 C C . ASN A 1 113 ? -1.261 -13.873 11.005 1.00 97.44 113 ASN A C 1
ATOM 963 O O . ASN A 1 113 ? -0.554 -12.889 11.241 1.00 97.44 113 ASN A O 1
ATOM 967 N N . LEU A 1 114 ? -1.467 -14.304 9.756 1.00 97.62 114 LEU A N 1
ATOM 968 C CA . LEU A 1 114 ? -0.948 -13.610 8.578 1.00 97.62 114 LEU A CA 1
ATOM 969 C C . LEU A 1 114 ? -1.569 -12.213 8.425 1.00 97.62 114 LEU A C 1
ATOM 971 O O . LEU A 1 114 ? -0.856 -11.253 8.131 1.00 97.62 114 LEU A O 1
ATOM 975 N N . TYR A 1 115 ? -2.870 -12.073 8.672 1.00 98.31 115 TYR A N 1
ATOM 976 C CA . TYR A 1 115 ? -3.545 -10.778 8.661 1.00 98.31 115 TYR A CA 1
ATOM 977 C C . TYR A 1 115 ? -3.005 -9.825 9.727 1.00 98.31 115 TYR A C 1
ATOM 979 O O . TYR A 1 115 ? -2.734 -8.671 9.408 1.00 98.31 115 TYR A O 1
ATOM 987 N N . VAL A 1 116 ? -2.791 -10.287 10.964 1.00 98.38 116 VAL A N 1
ATOM 988 C CA . VAL A 1 116 ? -2.224 -9.456 12.042 1.00 98.38 116 VAL A CA 1
ATOM 989 C C . VAL A 1 116 ? -0.874 -8.881 11.623 1.00 98.38 116 VAL A C 1
ATOM 991 O O . VAL A 1 116 ? -0.637 -7.684 11.779 1.00 98.38 116 VAL A O 1
ATOM 994 N N . LYS A 1 117 ? -0.015 -9.705 11.024 1.00 98.38 117 LYS A N 1
ATOM 995 C CA . LYS A 1 117 ? 1.281 -9.280 10.487 1.00 98.38 117 LYS A CA 1
ATOM 996 C C . LYS A 1 117 ? 1.146 -8.219 9.390 1.00 98.38 117 LYS A C 1
ATOM 998 O O . LYS A 1 117 ? 1.728 -7.141 9.491 1.00 98.38 117 LYS A O 1
ATOM 1003 N N . ILE A 1 118 ? 0.297 -8.473 8.393 1.00 98.44 118 ILE A N 1
ATOM 1004 C CA . ILE A 1 118 ? -0.025 -7.519 7.317 1.00 98.44 118 ILE A CA 1
ATOM 1005 C C . ILE A 1 118 ? -0.546 -6.193 7.889 1.00 98.44 118 ILE A C 1
ATOM 1007 O O . ILE A 1 118 ? -0.090 -5.120 7.491 1.00 98.44 118 ILE A O 1
ATOM 1011 N N . ARG A 1 119 ? -1.472 -6.257 8.850 1.00 98.38 119 ARG A N 1
ATOM 1012 C CA . ARG A 1 119 ? -2.048 -5.093 9.523 1.00 98.38 119 ARG A CA 1
ATOM 1013 C C . ARG A 1 119 ? -0.974 -4.290 10.248 1.00 98.38 119 ARG A C 1
ATOM 1015 O O . ARG A 1 119 ? -0.902 -3.078 10.067 1.00 98.38 119 ARG A O 1
ATOM 1022 N N . VAL A 1 120 ? -0.120 -4.943 11.035 1.00 98.38 120 VAL A N 1
ATOM 1023 C CA . VAL A 1 120 ? 0.986 -4.290 11.754 1.00 98.38 120 VAL A CA 1
ATOM 1024 C C . VAL A 1 120 ? 1.954 -3.622 10.777 1.00 98.38 120 VAL A C 1
ATOM 1026 O O . VAL A 1 120 ? 2.339 -2.473 11.006 1.00 98.38 120 VAL A O 1
ATOM 1029 N N . ALA A 1 121 ? 2.307 -4.293 9.678 1.00 98.38 121 ALA A N 1
ATOM 1030 C CA . ALA A 1 121 ? 3.177 -3.735 8.647 1.00 98.38 121 ALA A CA 1
ATOM 1031 C C . ALA A 1 121 ? 2.563 -2.505 7.965 1.00 98.38 121 ALA A C 1
ATOM 1033 O O . ALA A 1 121 ? 3.266 -1.528 7.709 1.00 98.38 121 ALA A O 1
ATOM 1034 N N . PHE A 1 122 ? 1.251 -2.517 7.714 1.00 98.56 122 PHE A N 1
ATOM 1035 C CA . PHE A 1 122 ? 0.545 -1.380 7.135 1.00 98.56 122 PHE A CA 1
ATOM 1036 C C . PHE A 1 122 ? 0.441 -0.191 8.099 1.00 98.56 122 PHE A C 1
ATOM 1038 O O . PHE A 1 122 ? 0.813 0.929 7.749 1.00 98.56 122 PHE A O 1
ATOM 1045 N N . LEU A 1 123 ? -0.034 -0.425 9.328 1.00 98.31 123 LEU A N 1
ATOM 1046 C CA . LEU A 1 123 ? -0.258 0.632 10.320 1.00 98.31 123 LEU A CA 1
ATOM 1047 C C . LEU A 1 123 ? 1.044 1.328 10.744 1.00 98.31 123 LEU A C 1
ATOM 1049 O O . LEU A 1 123 ? 1.027 2.518 11.058 1.00 98.31 123 LEU A O 1
ATOM 1053 N N . ASN A 1 124 ? 2.169 0.609 10.704 1.00 97.94 124 ASN A N 1
ATOM 1054 C CA . ASN A 1 124 ? 3.502 1.137 11.002 1.00 97.94 124 ASN A CA 1
ATOM 1055 C C . ASN A 1 124 ? 4.325 1.457 9.744 1.00 97.94 124 ASN A C 1
ATOM 1057 O O . ASN A 1 124 ? 5.536 1.662 9.837 1.00 97.94 124 ASN A O 1
ATOM 1061 N N . SER A 1 125 ? 3.697 1.491 8.566 1.00 97.94 125 SER A N 1
ATOM 1062 C CA . SER A 1 125 ? 4.409 1.661 7.303 1.00 97.94 125 SER A CA 1
ATOM 1063 C C . SER A 1 125 ? 5.112 3.019 7.214 1.00 97.94 125 SER A C 1
ATOM 1065 O O . SER A 1 125 ? 4.504 4.091 7.323 1.00 97.94 125 SER A O 1
ATOM 1067 N N . GLU A 1 126 ? 6.414 2.959 6.926 1.00 96.75 126 GLU A N 1
ATOM 1068 C CA . GLU A 1 126 ? 7.246 4.123 6.625 1.00 96.75 126 GLU A CA 1
ATOM 1069 C C . GLU A 1 126 ? 7.222 4.526 5.144 1.00 96.75 126 GLU A C 1
ATOM 1071 O O . GLU A 1 126 ? 7.990 5.400 4.734 1.00 96.75 126 GLU A O 1
ATOM 1076 N N . ALA A 1 127 ? 6.357 3.907 4.335 1.00 96.81 127 ALA A N 1
ATOM 1077 C CA . ALA A 1 127 ? 6.233 4.219 2.920 1.00 96.81 127 ALA A CA 1
ATOM 1078 C C . ALA A 1 127 ? 5.888 5.698 2.724 1.00 96.81 127 ALA A C 1
ATOM 1080 O O . ALA A 1 127 ? 4.902 6.201 3.275 1.00 96.81 127 ALA A O 1
ATOM 1081 N N . ILE A 1 128 ? 6.687 6.393 1.917 1.00 96.75 128 ILE A N 1
ATOM 1082 C CA . ILE A 1 128 ? 6.485 7.812 1.632 1.00 96.75 128 ILE A CA 1
ATOM 1083 C C . ILE A 1 128 ? 5.367 7.949 0.598 1.00 96.75 128 ILE A C 1
ATOM 1085 O O . ILE A 1 128 ? 5.510 7.544 -0.556 1.00 96.75 128 ILE A O 1
ATOM 1089 N N . VAL A 1 129 ? 4.262 8.572 1.001 1.00 95.94 129 VAL A N 1
ATOM 1090 C CA . VAL A 1 129 ? 3.113 8.840 0.124 1.00 95.94 129 VAL A CA 1
ATOM 1091 C C . VAL A 1 129 ? 3.382 10.072 -0.737 1.00 95.94 129 VAL A C 1
ATOM 1093 O O . VAL A 1 129 ? 3.082 10.091 -1.928 1.00 95.94 129 VAL A O 1
ATOM 1096 N N . GLY A 1 130 ? 3.995 11.098 -0.146 1.00 94.00 130 GLY A N 1
ATOM 1097 C CA . GLY A 1 130 ? 4.314 12.345 -0.827 1.00 94.00 130 GLY A CA 1
ATOM 1098 C C . GLY A 1 130 ? 5.087 13.320 0.054 1.00 94.00 130 GLY A C 1
ATOM 1099 O O . GLY A 1 130 ? 5.538 12.975 1.145 1.00 94.00 130 GLY A O 1
ATOM 1100 N N . TYR A 1 131 ? 5.220 14.557 -0.426 1.00 92.50 131 TYR A N 1
ATOM 1101 C CA . TYR A 1 131 ? 5.904 15.631 0.293 1.00 92.50 131 TYR A CA 1
ATOM 1102 C C . TYR A 1 131 ? 4.912 16.719 0.710 1.00 92.50 131 TYR A C 1
ATOM 1104 O O . TYR A 1 131 ? 4.126 17.216 -0.096 1.00 92.50 131 TYR A O 1
ATOM 1112 N N . GLY A 1 132 ? 4.954 17.087 1.988 1.00 89.12 132 GLY A N 1
ATOM 1113 C CA . GLY A 1 132 ? 4.169 18.162 2.578 1.00 89.12 132 GLY A CA 1
ATOM 1114 C C . GLY A 1 132 ? 4.817 19.542 2.430 1.00 89.12 132 GLY A C 1
ATOM 1115 O O . GLY A 1 132 ? 5.775 19.760 1.680 1.00 89.12 132 GLY A O 1
ATOM 1116 N N . LYS A 1 133 ? 4.296 20.514 3.190 1.00 85.31 133 LYS A N 1
ATOM 1117 C CA . LYS A 1 133 ? 4.850 21.876 3.236 1.00 85.31 133 LYS A CA 1
ATOM 1118 C C . LYS A 1 133 ? 6.304 21.843 3.712 1.00 85.31 133 LYS A C 1
ATOM 1120 O O . LYS A 1 133 ? 6.615 21.221 4.717 1.00 85.31 133 LYS A O 1
ATOM 1125 N N . GLY A 1 134 ? 7.182 22.563 3.013 1.00 84.81 134 GLY A N 1
ATOM 1126 C CA . GLY A 1 134 ? 8.609 22.593 3.349 1.00 84.81 134 GLY A CA 1
ATOM 1127 C C . GLY A 1 134 ? 9.372 21.331 2.941 1.00 84.81 134 GLY A C 1
ATOM 1128 O O . GLY A 1 134 ? 10.471 21.120 3.441 1.00 84.81 134 GLY A O 1
ATOM 1129 N N . ASN A 1 135 ? 8.811 20.523 2.031 1.00 85.25 135 ASN A N 1
ATOM 1130 C CA . ASN A 1 135 ? 9.418 19.294 1.518 1.00 85.25 135 ASN A CA 1
ATOM 1131 C C . ASN A 1 135 ? 9.610 18.199 2.585 1.00 85.25 135 ASN A C 1
ATOM 1133 O O . ASN A 1 135 ? 10.509 17.371 2.470 1.00 85.25 135 ASN A O 1
ATOM 1137 N N . SER A 1 136 ? 8.777 18.202 3.630 1.00 92.06 136 SER A N 1
ATOM 1138 C CA . SER A 1 136 ? 8.752 17.134 4.630 1.00 92.06 136 SER A CA 1
ATOM 1139 C C . SER A 1 136 ? 8.115 15.877 4.044 1.00 92.06 136 SER A C 1
ATOM 1141 O O . SER A 1 136 ? 7.037 15.959 3.454 1.00 92.06 136 SER A O 1
ATOM 1143 N N . GLU A 1 137 ? 8.738 14.723 4.236 1.00 94.81 137 GLU A N 1
ATOM 1144 C CA . GLU A 1 137 ? 8.143 13.433 3.880 1.00 94.81 137 GLU A CA 1
ATOM 1145 C C . GLU A 1 137 ? 6.871 13.192 4.698 1.00 94.81 137 GLU A C 1
ATOM 1147 O O . GLU A 1 137 ? 6.845 13.453 5.900 1.00 94.81 137 GLU A O 1
ATOM 1152 N N . ILE A 1 138 ? 5.813 12.726 4.035 1.00 97.00 138 ILE A N 1
ATOM 1153 C CA . ILE A 1 138 ? 4.581 12.268 4.679 1.00 97.00 138 ILE A CA 1
ATOM 1154 C C . ILE A 1 138 ? 4.471 10.766 4.443 1.00 97.00 138 ILE A C 1
ATOM 1156 O O . ILE A 1 138 ? 4.361 10.326 3.292 1.00 97.00 138 ILE A O 1
ATOM 1160 N N . LYS A 1 139 ? 4.517 9.994 5.528 1.00 97.69 139 LYS A N 1
ATOM 1161 C CA . LYS A 1 139 ? 4.472 8.529 5.506 1.00 97.69 139 LYS A CA 1
ATOM 1162 C C . LYS A 1 139 ? 3.043 8.012 5.690 1.00 97.69 139 LYS A C 1
ATOM 1164 O O . LYS A 1 139 ? 2.175 8.744 6.170 1.00 97.69 139 LYS A O 1
ATOM 1169 N N . ILE A 1 140 ? 2.796 6.740 5.367 1.00 98.25 140 ILE A N 1
ATOM 1170 C CA . ILE A 1 140 ? 1.504 6.087 5.655 1.00 98.25 140 ILE A CA 1
ATOM 1171 C C . ILE A 1 140 ? 1.166 6.190 7.146 1.00 98.25 140 ILE A C 1
ATOM 1173 O O . ILE A 1 140 ? 0.075 6.642 7.483 1.00 98.25 140 ILE A O 1
ATOM 1177 N N . VAL A 1 141 ? 2.108 5.872 8.039 1.00 98.25 141 VAL A N 1
ATOM 1178 C CA . VAL A 1 141 ? 1.898 5.961 9.496 1.00 98.25 141 VAL A CA 1
ATOM 1179 C C . VAL A 1 141 ? 1.446 7.354 9.968 1.00 98.25 141 VAL A C 1
ATOM 1181 O O . VAL A 1 141 ? 0.664 7.468 10.913 1.00 98.25 141 VAL A O 1
ATOM 1184 N N . ASP A 1 142 ? 1.875 8.430 9.300 1.00 98.19 142 ASP A N 1
ATOM 1185 C CA . ASP A 1 142 ? 1.441 9.792 9.632 1.00 98.19 142 ASP A CA 1
ATOM 1186 C C . ASP A 1 142 ? -0.030 10.014 9.256 1.00 98.19 142 ASP A C 1
ATOM 1188 O O . ASP A 1 142 ? -0.790 10.611 10.021 1.00 98.19 142 ASP A O 1
ATOM 1192 N N . LEU A 1 143 ? -0.447 9.488 8.099 1.00 98.50 143 LEU A N 1
ATOM 1193 C CA . LEU A 1 143 ? -1.835 9.544 7.637 1.00 98.50 143 LEU A CA 1
ATOM 1194 C C . LEU A 1 143 ? -2.758 8.673 8.501 1.00 98.50 143 LEU A C 1
ATOM 1196 O O . LEU A 1 143 ? -3.872 9.093 8.805 1.00 98.50 143 LEU A O 1
ATOM 1200 N N . ILE A 1 144 ? -2.287 7.509 8.961 1.00 98.56 144 ILE A N 1
ATOM 1201 C CA . ILE A 1 144 ? -3.021 6.638 9.894 1.00 98.56 144 ILE A CA 1
ATOM 1202 C C . ILE A 1 144 ? -3.310 7.356 11.214 1.00 98.56 144 ILE A C 1
ATOM 1204 O O . ILE A 1 144 ? -4.441 7.318 11.710 1.00 98.56 144 ILE A O 1
ATOM 1208 N N . LYS A 1 145 ? -2.312 8.048 11.779 1.00 98.31 145 LYS A N 1
ATOM 1209 C CA . LYS A 1 145 ? -2.475 8.830 13.016 1.00 98.31 145 LYS A CA 1
ATOM 1210 C C . LYS A 1 145 ? -3.494 9.953 12.838 1.00 98.31 145 LYS A C 1
ATOM 1212 O O . LYS A 1 145 ? -4.331 10.178 13.713 1.00 98.31 145 LYS A O 1
ATOM 1217 N N . GLU A 1 146 ? -3.445 10.642 11.703 1.00 97.81 146 GLU A N 1
ATOM 1218 C CA . GLU A 1 146 ? -4.388 11.710 11.375 1.00 97.81 146 GLU A CA 1
ATOM 1219 C C . GLU A 1 146 ? -5.818 11.184 11.194 1.00 97.81 146 GLU A C 1
ATOM 1221 O O . GLU A 1 146 ? -6.739 11.726 11.806 1.00 97.81 146 GLU A O 1
ATOM 1226 N N . LEU A 1 147 ? -6.012 10.092 10.447 1.00 97.75 147 LEU A N 1
ATOM 1227 C CA . LEU A 1 147 ? -7.331 9.480 10.265 1.00 97.75 147 LEU A CA 1
ATOM 1228 C C . LEU A 1 147 ? -7.910 8.972 11.591 1.00 97.75 147 LEU A C 1
ATOM 1230 O O . LEU A 1 147 ? -9.076 9.223 11.892 1.00 97.75 147 LEU A O 1
ATOM 1234 N N . THR A 1 148 ? -7.088 8.337 12.430 1.00 97.00 148 THR A N 1
ATOM 1235 C CA . THR A 1 148 ? -7.485 7.907 13.782 1.00 97.00 148 THR A CA 1
ATOM 1236 C C . THR A 1 148 ? -7.957 9.094 14.632 1.00 97.00 148 THR A C 1
ATOM 1238 O O . THR A 1 148 ? -8.979 9.016 15.322 1.00 97.00 148 THR A O 1
ATOM 1241 N N . LEU A 1 149 ? -7.270 10.240 14.549 1.00 96.25 149 LEU A N 1
ATOM 1242 C CA . LEU A 1 149 ? -7.678 11.462 15.243 1.00 96.25 149 LEU A CA 1
ATOM 1243 C C . LEU A 1 149 ? -9.009 12.012 14.709 1.00 96.25 149 LEU A C 1
ATOM 1245 O O . LEU A 1 149 ? -9.846 12.449 15.499 1.00 96.25 149 LEU A O 1
ATOM 1249 N N . ILE A 1 150 ? -9.230 11.977 13.394 1.00 94.62 150 ILE A N 1
ATOM 1250 C CA . ILE A 1 150 ? -10.498 12.407 12.786 1.00 94.62 150 ILE A CA 1
ATOM 1251 C C . ILE A 1 150 ? -11.645 11.487 13.231 1.00 94.62 150 ILE A C 1
ATOM 1253 O O . ILE A 1 150 ? -12.694 11.973 13.665 1.00 94.62 150 ILE A O 1
ATOM 1257 N N . ASN A 1 151 ? -11.429 10.170 13.203 1.00 92.12 151 ASN A N 1
ATOM 1258 C CA . ASN A 1 151 ? -12.409 9.172 13.628 1.00 92.12 151 ASN A CA 1
ATOM 1259 C C . ASN A 1 151 ? -12.772 9.332 15.118 1.00 92.12 151 ASN A C 1
ATOM 1261 O O . ASN A 1 151 ? -13.955 9.370 15.459 1.00 92.12 151 ASN A O 1
ATOM 1265 N N . SER A 1 152 ? -11.787 9.537 16.003 1.00 92.31 152 SER A N 1
ATOM 1266 C CA . SER A 1 152 ? -12.034 9.739 17.447 1.00 92.31 152 SER A CA 1
ATOM 1267 C C . SER A 1 152 ? -12.814 11.020 17.780 1.00 92.31 152 SER A C 1
ATOM 1269 O O . SER A 1 152 ? -13.457 11.101 18.825 1.00 92.31 152 SER A O 1
ATOM 1271 N N . ARG A 1 153 ? -12.817 12.012 16.880 1.00 91.94 153 ARG A N 1
ATOM 1272 C CA . ARG A 1 153 ? -13.580 13.268 17.012 1.00 91.94 153 ARG A CA 1
ATOM 1273 C C . ARG A 1 153 ? -14.986 13.199 16.407 1.00 91.94 153 ARG A C 1
ATOM 1275 O O . ARG A 1 153 ? -15.631 14.232 16.259 1.00 91.94 153 ARG A O 1
ATOM 1282 N N . GLY A 1 154 ? -15.467 12.005 16.061 1.00 87.38 154 GLY A N 1
ATOM 1283 C CA . GLY A 1 154 ? -16.801 11.811 15.489 1.00 87.38 154 GLY A CA 1
ATOM 1284 C C . GLY A 1 154 ? -16.868 12.00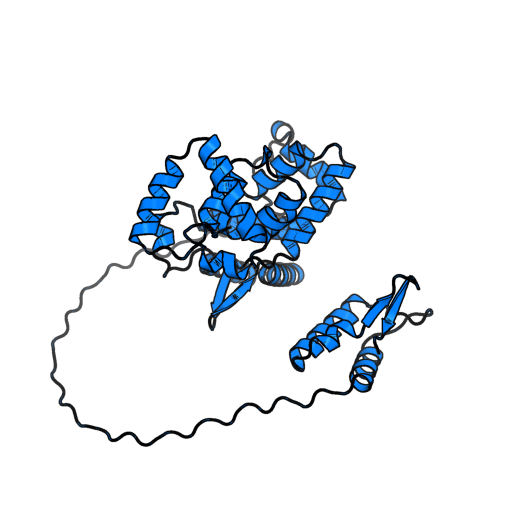2 13.973 1.00 87.38 154 GLY A C 1
ATOM 1285 O O . GLY A 1 154 ? -17.956 12.230 13.453 1.00 87.38 154 GLY A O 1
ATOM 1286 N N . ARG A 1 155 ? -15.729 11.887 13.269 1.00 86.56 155 ARG A N 1
ATOM 1287 C CA . ARG A 1 155 ? -15.644 11.875 11.798 1.00 86.56 155 ARG A CA 1
ATOM 1288 C C . ARG A 1 155 ? -16.234 13.136 11.150 1.00 86.56 155 ARG A C 1
ATOM 1290 O O . ARG A 1 155 ? -17.081 13.065 10.262 1.00 86.56 155 ARG A O 1
ATOM 1297 N N . ASP A 1 156 ? -15.774 14.296 11.620 1.00 89.50 156 ASP A N 1
ATOM 1298 C CA . ASP A 1 156 ? -16.175 15.606 11.098 1.00 89.50 156 ASP A CA 1
ATOM 1299 C C . ASP A 1 156 ? -16.031 15.668 9.565 1.00 89.50 156 ASP A C 1
ATOM 1301 O O . ASP A 1 156 ? -14.968 15.381 9.007 1.00 89.50 156 ASP A O 1
ATOM 1305 N N . SER A 1 157 ? -17.116 16.032 8.874 1.00 91.31 157 SER A N 1
ATOM 1306 C CA . SER A 1 157 ? -17.174 15.995 7.409 1.00 91.31 157 SER A CA 1
ATOM 1307 C C . SER A 1 157 ? -16.184 16.953 6.749 1.00 91.31 157 SER A C 1
ATOM 1309 O O . SER A 1 157 ? -15.705 16.673 5.651 1.00 91.31 157 SER A O 1
ATOM 1311 N N . MET A 1 158 ? -15.878 18.078 7.402 1.00 93.00 158 MET A N 1
ATOM 1312 C CA . MET A 1 158 ? -14.925 19.056 6.885 1.00 93.00 158 MET A CA 1
ATOM 1313 C C . MET A 1 158 ? -13.496 18.532 7.046 1.00 93.00 158 MET A C 1
ATOM 1315 O O . MET A 1 158 ? -12.742 18.540 6.077 1.00 93.00 158 MET A O 1
ATOM 1319 N N . ALA A 1 159 ? -13.163 17.975 8.214 1.00 94.06 159 ALA A N 1
ATOM 1320 C CA . ALA A 1 159 ? -11.871 17.338 8.460 1.00 94.06 159 ALA A CA 1
ATOM 1321 C C . ALA A 1 159 ? -11.617 16.156 7.509 1.00 94.06 159 ALA A C 1
ATOM 1323 O O . ALA A 1 159 ? -10.525 16.029 6.959 1.00 94.06 159 ALA A O 1
ATOM 1324 N N . MET A 1 160 ? -12.632 15.324 7.249 1.00 95.25 160 MET A N 1
ATOM 1325 C CA . MET A 1 160 ? -12.520 14.263 6.246 1.00 95.25 160 MET A CA 1
ATOM 1326 C C . MET A 1 160 ? -12.270 14.837 4.851 1.00 95.25 160 MET A C 1
ATOM 1328 O O . MET A 1 160 ? -11.368 14.370 4.165 1.00 95.25 160 MET A O 1
ATOM 1332 N N . ALA A 1 161 ? -13.020 15.856 4.419 1.00 95.50 161 ALA A N 1
ATOM 1333 C CA . ALA A 1 161 ? -12.822 16.464 3.102 1.00 95.50 161 ALA A CA 1
ATOM 1334 C C . ALA A 1 161 ? -11.403 17.040 2.927 1.00 95.50 161 ALA A C 1
ATOM 1336 O O . ALA A 1 161 ? -10.787 16.848 1.876 1.00 95.50 161 ALA A O 1
ATOM 1337 N N . GLU A 1 162 ? -10.860 17.687 3.961 1.00 96.50 162 GLU A N 1
ATOM 1338 C CA . GLU A 1 162 ? -9.470 18.158 3.984 1.00 96.50 162 GLU A CA 1
ATOM 1339 C C . GLU A 1 162 ? -8.472 16.997 3.889 1.00 96.50 162 GLU A C 1
ATOM 1341 O O . GLU A 1 162 ? -7.496 17.079 3.140 1.00 96.50 162 GLU A O 1
ATOM 1346 N N . PHE A 1 163 ? -8.740 15.892 4.588 1.00 97.56 163 PHE A N 1
ATOM 1347 C CA . PHE A 1 163 ? -7.915 14.687 4.549 1.00 97.56 163 PHE A CA 1
ATOM 1348 C C . PHE A 1 163 ? -7.910 14.024 3.160 1.00 97.56 163 PHE A C 1
ATOM 1350 O O . PHE A 1 163 ? -6.844 13.705 2.631 1.00 97.56 163 PHE A O 1
ATOM 1357 N N . TYR A 1 164 ? -9.076 13.905 2.514 1.00 97.12 164 TYR A N 1
ATOM 1358 C CA . TYR A 1 164 ? -9.204 13.422 1.133 1.00 97.12 164 TYR A CA 1
ATOM 1359 C C . TYR A 1 164 ? -8.388 14.277 0.153 1.00 97.12 164 TYR A C 1
ATOM 1361 O O . TYR A 1 164 ? -7.615 13.751 -0.652 1.00 97.12 164 TYR A O 1
ATOM 1369 N N . GLU A 1 165 ? -8.517 15.604 0.231 1.00 96.12 165 GLU A N 1
ATOM 1370 C CA . GLU A 1 165 ? -7.775 16.516 -0.645 1.00 96.12 165 GLU A CA 1
ATOM 1371 C C . GLU A 1 165 ? -6.265 16.475 -0.357 1.00 96.12 165 GLU A C 1
ATOM 1373 O O . GLU A 1 165 ? -5.452 16.559 -1.280 1.00 96.12 165 GLU A O 1
ATOM 1378 N N . LYS A 1 166 ? -5.856 16.279 0.903 1.00 96.94 166 LYS A N 1
ATOM 1379 C CA . LYS A 1 166 ? -4.449 16.071 1.267 1.00 96.94 166 LYS A CA 1
ATOM 1380 C C . LYS A 1 166 ? -3.878 14.818 0.603 1.00 96.94 166 LYS A C 1
ATOM 1382 O O . LYS A 1 166 ? -2.844 14.917 -0.052 1.00 96.94 166 LYS A O 1
ATOM 1387 N N . ILE A 1 167 ? -4.543 13.667 0.724 1.00 97.56 167 ILE A N 1
ATOM 1388 C CA . ILE A 1 167 ? -4.079 12.404 0.122 1.00 97.56 167 ILE A CA 1
ATOM 1389 C C . ILE A 1 167 ? -3.984 12.532 -1.394 1.00 97.56 167 ILE A C 1
ATOM 1391 O O . ILE A 1 167 ? -2.972 12.153 -1.980 1.00 97.56 167 ILE A O 1
ATOM 1395 N N . LYS A 1 168 ? -4.998 13.132 -2.024 1.00 96.19 168 LYS A N 1
ATOM 1396 C CA . LYS A 1 168 ? -4.994 13.413 -3.460 1.00 96.19 168 LYS A CA 1
ATOM 1397 C C . LYS A 1 168 ? -3.767 14.216 -3.882 1.00 96.19 168 LYS A C 1
ATOM 1399 O O . LYS A 1 168 ? -3.108 13.844 -4.843 1.00 96.19 168 LYS A O 1
ATOM 1404 N N . ASN A 1 169 ? -3.435 15.284 -3.159 1.00 94.88 169 ASN A N 1
ATOM 1405 C CA . ASN A 1 169 ? -2.275 16.118 -3.480 1.00 94.88 169 ASN A CA 1
ATOM 1406 C C . ASN A 1 169 ? -0.929 15.423 -3.205 1.00 94.88 169 ASN A C 1
ATOM 1408 O O . ASN A 1 169 ? 0.065 15.772 -3.839 1.00 94.88 169 ASN A O 1
ATOM 1412 N N . LEU A 1 170 ? -0.885 14.453 -2.284 1.00 95.50 170 LEU A N 1
ATOM 1413 C CA . LEU A 1 170 ? 0.314 13.657 -2.004 1.00 95.50 170 LEU A CA 1
ATOM 1414 C C . LEU A 1 170 ? 0.556 12.582 -3.072 1.00 95.50 170 LEU A C 1
ATOM 1416 O O . LEU A 1 170 ? 1.677 12.476 -3.567 1.00 95.50 170 LEU A O 1
ATOM 1420 N N . LEU A 1 171 ? -0.482 11.818 -3.430 1.00 93.94 171 LEU A N 1
ATOM 1421 C CA . LEU A 1 171 ? -0.412 10.750 -4.436 1.00 93.94 171 LEU A CA 1
ATOM 1422 C C . LEU A 1 171 ? -0.329 11.300 -5.864 1.00 93.94 171 LEU A C 1
ATOM 1424 O O . LEU A 1 171 ? 0.412 10.769 -6.688 1.00 93.94 171 LEU A O 1
ATOM 1428 N N . PHE A 1 172 ? -1.073 12.374 -6.145 1.00 93.38 172 PHE A N 1
ATOM 1429 C CA . PHE A 1 172 ? -1.242 12.946 -7.481 1.00 93.38 172 PHE A CA 1
ATOM 1430 C C . PHE A 1 172 ? -0.884 14.443 -7.524 1.00 93.38 172 PHE A C 1
ATOM 1432 O O . PHE A 1 172 ? -1.735 15.284 -7.842 1.00 93.38 172 PHE A O 1
ATOM 1439 N N . PRO A 1 173 ? 0.367 14.818 -7.199 1.00 90.94 173 PRO A N 1
ATOM 1440 C CA . PRO A 1 173 ? 0.803 16.207 -7.237 1.00 90.94 173 PRO A CA 1
ATOM 1441 C C . PRO A 1 173 ? 0.668 16.804 -8.647 1.00 90.94 173 PRO A C 1
ATOM 1443 O O . PRO A 1 173 ? 1.146 16.259 -9.641 1.00 90.94 173 PRO A O 1
ATOM 1446 N N . SER A 1 174 ? 0.035 17.977 -8.748 1.00 85.56 174 SER A N 1
ATOM 1447 C CA . SER A 1 174 ? -0.314 18.605 -10.034 1.00 85.56 174 SER A CA 1
ATOM 1448 C C . SER A 1 174 ? 0.883 18.993 -10.912 1.00 85.56 174 SER A C 1
ATOM 1450 O O . SER A 1 174 ? 0.712 19.273 -12.099 1.00 85.56 174 SER A O 1
ATOM 1452 N N . ASN A 1 175 ? 2.076 19.078 -10.324 1.00 83.81 175 ASN A N 1
ATOM 1453 C CA . ASN A 1 175 ? 3.328 19.447 -10.979 1.00 83.81 175 ASN A CA 1
ATOM 1454 C C . ASN A 1 175 ? 4.153 18.242 -11.461 1.00 83.81 175 ASN A C 1
ATOM 1456 O O . ASN A 1 175 ? 5.231 18.458 -12.010 1.00 83.81 175 ASN A O 1
ATOM 1460 N N . ASP A 1 176 ? 3.681 17.009 -11.274 1.00 84.69 176 ASP A N 1
ATOM 1461 C CA . ASP A 1 176 ? 4.390 15.825 -11.751 1.00 84.69 176 ASP A CA 1
ATOM 1462 C C . ASP A 1 176 ? 3.996 15.502 -13.200 1.00 84.69 176 ASP A C 1
ATOM 1464 O O . ASP A 1 176 ? 2.857 15.141 -13.509 1.00 84.69 176 ASP A O 1
ATOM 1468 N N . SER A 1 177 ? 4.949 15.687 -14.115 1.00 81.62 177 SER A N 1
ATOM 1469 C CA . SER A 1 177 ? 4.754 15.444 -15.544 1.00 81.62 177 SER A CA 1
ATOM 1470 C C . SER A 1 177 ? 4.644 13.961 -15.890 1.00 81.62 177 SER A C 1
ATOM 1472 O O . SER A 1 177 ? 3.996 13.633 -16.881 1.00 81.62 177 SER A O 1
ATOM 1474 N N . TRP A 1 178 ? 5.247 13.073 -15.093 1.00 83.94 178 TRP A N 1
ATOM 1475 C CA . TRP A 1 178 ? 5.284 11.639 -15.381 1.00 83.94 178 TRP A CA 1
ATOM 1476 C C . TRP A 1 178 ? 3.976 10.937 -15.042 1.00 83.94 178 TRP A C 1
ATOM 1478 O O . TRP A 1 178 ? 3.612 9.988 -15.735 1.00 83.94 178 TRP A O 1
ATOM 1488 N N . LEU A 1 179 ? 3.226 11.448 -14.058 1.00 84.19 179 LEU A N 1
ATOM 1489 C CA . LEU A 1 179 ? 1.881 10.959 -13.741 1.00 84.19 179 LEU A CA 1
ATOM 1490 C C . LEU A 1 179 ? 1.002 10.875 -14.989 1.00 84.19 179 LEU A C 1
ATOM 1492 O O . LEU A 1 179 ? 0.471 9.821 -15.304 1.00 84.19 179 LEU A O 1
ATOM 1496 N N . LYS A 1 180 ? 0.900 11.971 -15.745 1.00 80.62 180 LYS A N 1
ATOM 1497 C CA . LYS A 1 180 ? 0.042 12.024 -16.940 1.00 80.62 180 LYS A CA 1
ATOM 1498 C C . LYS A 1 180 ? 0.548 11.164 -18.094 1.00 80.62 180 LYS A C 1
ATOM 1500 O O . LYS A 1 180 ? -0.212 10.894 -19.015 1.00 80.62 180 LYS A O 1
ATOM 1505 N N . GLU A 1 181 ? 1.834 10.824 -18.096 1.00 82.25 181 GLU A N 1
ATOM 1506 C CA . GLU A 1 181 ? 2.445 10.046 -19.172 1.00 82.25 181 GLU A CA 1
ATOM 1507 C C . GLU A 1 181 ? 2.290 8.541 -18.953 1.00 82.25 181 GLU A C 1
ATOM 1509 O O . GLU A 1 181 ? 2.071 7.809 -19.915 1.00 82.25 181 GLU A O 1
ATOM 1514 N N . PHE A 1 182 ? 2.405 8.077 -17.707 1.00 80.94 182 PHE A N 1
ATOM 1515 C CA . PHE A 1 182 ? 2.442 6.647 -17.401 1.00 80.94 182 PHE A CA 1
ATOM 1516 C C . PHE A 1 182 ? 1.200 6.108 -16.703 1.00 80.94 182 PHE A C 1
ATOM 1518 O O . PHE A 1 182 ? 1.064 4.888 -16.627 1.00 80.94 182 PHE A O 1
ATOM 1525 N N . ILE A 1 183 ? 0.332 6.971 -16.175 1.00 85.06 183 ILE A N 1
ATOM 1526 C CA . ILE A 1 183 ? -0.768 6.566 -15.303 1.00 85.06 183 ILE A CA 1
ATOM 1527 C C . ILE A 1 183 ? -2.108 6.993 -15.901 1.00 85.06 183 ILE A C 1
ATOM 1529 O O . ILE A 1 183 ? -2.343 8.175 -16.147 1.00 85.06 183 ILE A O 1
ATOM 1533 N N . ASP A 1 184 ? -2.998 6.016 -16.071 1.00 85.88 184 ASP A N 1
ATOM 1534 C CA . ASP A 1 184 ? -4.398 6.207 -16.453 1.00 85.88 184 ASP A CA 1
ATOM 1535 C C . ASP A 1 184 ? -5.296 5.619 -15.356 1.00 85.88 184 ASP A C 1
ATOM 1537 O O . ASP A 1 184 ? -5.746 4.477 -15.427 1.00 85.88 184 ASP A O 1
ATOM 1541 N N . VAL A 1 185 ? -5.456 6.373 -14.266 1.00 89.88 185 VAL A N 1
ATOM 1542 C CA . VAL A 1 185 ? -6.217 5.962 -13.077 1.00 89.88 185 VAL A CA 1
ATOM 1543 C C . VAL A 1 185 ? -7.161 7.083 -12.667 1.00 89.88 185 VAL A C 1
ATOM 1545 O O . VAL A 1 185 ? -6.789 8.258 -12.687 1.00 89.88 185 VAL A O 1
ATOM 1548 N N . ASP A 1 186 ? -8.377 6.733 -12.240 1.00 93.38 186 ASP A N 1
ATOM 1549 C CA . ASP A 1 186 ? -9.271 7.690 -11.590 1.00 93.38 186 ASP A CA 1
ATOM 1550 C C . ASP A 1 186 ? -8.692 8.079 -10.220 1.00 93.38 186 ASP A C 1
ATOM 1552 O O . ASP A 1 186 ? -8.724 7.318 -9.250 1.00 93.38 186 ASP A O 1
ATOM 1556 N N . TYR A 1 187 ? -8.163 9.301 -10.132 1.00 93.75 187 TYR A N 1
ATOM 1557 C CA . TYR A 1 187 ? -7.535 9.810 -8.912 1.00 93.75 187 TYR A CA 1
ATOM 1558 C C . TYR A 1 187 ? -8.502 9.829 -7.730 1.00 93.75 187 TYR A C 1
ATOM 1560 O O . TYR A 1 187 ? -8.083 9.626 -6.593 1.00 93.75 187 TYR A O 1
ATOM 1568 N N . LYS A 1 188 ? -9.794 10.078 -7.971 1.00 94.00 188 LYS A N 1
ATOM 1569 C CA . LYS A 1 188 ? -10.794 10.064 -6.905 1.00 94.00 188 LYS A CA 1
ATOM 1570 C C . LYS A 1 188 ? -10.965 8.644 -6.381 1.00 94.00 188 LYS A C 1
ATOM 1572 O O . LYS A 1 188 ? -10.995 8.456 -5.168 1.00 94.00 188 LYS A O 1
ATOM 1577 N N . GLU A 1 189 ? -11.049 7.665 -7.275 1.00 95.25 189 GLU A N 1
ATOM 1578 C CA . GLU A 1 189 ? -11.151 6.255 -6.902 1.00 95.25 189 GLU A CA 1
ATOM 1579 C C . GLU A 1 189 ? -9.925 5.784 -6.115 1.00 95.25 189 GLU A C 1
ATOM 1581 O O . GLU A 1 189 ? -10.083 5.207 -5.042 1.00 95.25 189 GLU A O 1
ATOM 1586 N N . ALA A 1 190 ? -8.711 6.095 -6.575 1.00 95.56 190 ALA A N 1
ATOM 1587 C CA . ALA A 1 190 ? -7.481 5.720 -5.878 1.00 95.56 190 ALA A CA 1
ATOM 1588 C C . ALA A 1 190 ? -7.385 6.337 -4.471 1.00 95.56 190 ALA A C 1
ATOM 1590 O O . ALA A 1 190 ? -6.981 5.666 -3.520 1.00 95.56 190 ALA A O 1
ATOM 1591 N N . VAL A 1 191 ? -7.798 7.600 -4.311 1.00 97.31 191 VAL A N 1
ATOM 1592 C CA . VAL A 1 191 ? -7.836 8.261 -2.997 1.00 97.31 191 VAL A CA 1
ATOM 1593 C C . VAL A 1 191 ? -8.883 7.617 -2.088 1.00 97.31 191 VAL A C 1
ATOM 1595 O O . VAL A 1 191 ? -8.587 7.384 -0.918 1.00 97.31 191 VAL A O 1
ATOM 1598 N N . MET A 1 192 ? -10.079 7.307 -2.605 1.00 96.44 192 MET A N 1
ATOM 1599 C CA . MET A 1 192 ? -11.102 6.586 -1.836 1.00 96.44 192 MET A CA 1
ATOM 1600 C C . MET A 1 192 ? -10.574 5.230 -1.381 1.00 96.44 192 MET A C 1
ATOM 1602 O O . MET A 1 192 ? -10.569 4.974 -0.186 1.00 96.44 192 MET A O 1
ATOM 1606 N N . LYS A 1 193 ? -9.996 4.438 -2.290 1.00 96.94 193 LYS A N 1
ATOM 1607 C CA . LYS A 1 193 ? -9.382 3.143 -1.967 1.00 96.94 193 LYS A CA 1
ATOM 1608 C C . LYS A 1 193 ? -8.276 3.253 -0.916 1.00 96.94 193 LYS A C 1
ATOM 1610 O O . LYS A 1 193 ? -8.188 2.384 -0.058 1.00 96.94 193 LYS A O 1
ATOM 1615 N N . MET A 1 194 ? -7.461 4.311 -0.937 1.00 97.88 194 MET A N 1
ATOM 1616 C CA . MET A 1 194 ? -6.459 4.550 0.111 1.00 97.88 194 MET A CA 1
ATOM 1617 C C . MET A 1 194 ? -7.113 4.781 1.478 1.00 97.88 194 MET A C 1
ATOM 1619 O O . MET A 1 194 ? -6.703 4.174 2.463 1.00 97.88 194 MET A O 1
ATOM 1623 N N . VAL A 1 195 ? -8.114 5.664 1.555 1.00 97.81 195 VAL A N 1
ATOM 1624 C CA . VAL A 1 195 ? -8.810 5.978 2.816 1.00 97.81 195 VAL A CA 1
ATOM 1625 C C . VAL A 1 195 ? -9.560 4.764 3.346 1.00 97.81 195 VAL A C 1
ATOM 1627 O O . VAL A 1 195 ? -9.445 4.452 4.526 1.00 97.81 195 VAL A O 1
ATOM 1630 N N . ASP A 1 196 ? -10.260 4.065 2.466 1.00 97.06 196 ASP A N 1
ATOM 1631 C CA . ASP A 1 196 ? -10.984 2.830 2.732 1.00 97.06 196 ASP A CA 1
ATOM 1632 C C . ASP A 1 196 ? -10.046 1.751 3.291 1.00 97.06 196 ASP A C 1
ATOM 1634 O O . ASP A 1 196 ? -10.322 1.154 4.331 1.00 97.06 196 ASP A O 1
ATOM 1638 N N . LEU A 1 197 ? -8.883 1.553 2.665 1.00 98.31 197 LEU A N 1
ATOM 1639 C CA . LEU A 1 197 ? -7.866 0.621 3.147 1.00 98.31 197 LEU A CA 1
ATOM 1640 C C . LEU A 1 197 ? -7.325 1.015 4.530 1.00 98.31 197 LEU A C 1
ATOM 1642 O O . LEU A 1 197 ? -7.122 0.152 5.384 1.00 98.31 197 LEU A O 1
ATOM 1646 N N . MET A 1 198 ? -7.113 2.313 4.768 1.00 98.56 198 MET A N 1
ATOM 1647 C CA . MET A 1 198 ? -6.705 2.811 6.082 1.00 98.56 198 MET A CA 1
ATOM 1648 C C . MET A 1 198 ? -7.772 2.573 7.148 1.00 98.56 198 MET A C 1
ATOM 1650 O O . MET A 1 198 ? -7.447 2.069 8.220 1.00 98.56 198 MET A O 1
ATOM 1654 N N . ASP A 1 199 ? -9.034 2.885 6.857 1.00 97.00 199 ASP A N 1
ATOM 1655 C CA . ASP A 1 199 ? -10.158 2.653 7.767 1.00 97.00 199 ASP A CA 1
ATOM 1656 C C . ASP A 1 199 ? -10.302 1.156 8.081 1.00 97.00 199 ASP A C 1
ATOM 1658 O O . ASP A 1 199 ? -10.452 0.790 9.244 1.00 97.00 199 ASP A O 1
ATOM 1662 N N . PHE A 1 200 ? -10.156 0.284 7.076 1.00 97.81 200 PHE A N 1
ATOM 1663 C CA . PHE A 1 200 ? -10.173 -1.170 7.245 1.00 97.81 200 PHE A CA 1
ATOM 1664 C C . PHE A 1 200 ? -9.115 -1.642 8.243 1.00 97.81 200 PHE A C 1
ATOM 1666 O O . PHE A 1 200 ? -9.462 -2.237 9.257 1.00 97.81 200 PHE A O 1
ATOM 1673 N N . PHE A 1 201 ? -7.838 -1.319 8.025 1.00 98.25 201 PHE A N 1
ATOM 1674 C CA . PHE A 1 201 ? -6.784 -1.768 8.938 1.00 98.25 201 PHE A CA 1
ATOM 1675 C C . PHE A 1 201 ? -6.840 -1.099 10.313 1.00 98.25 201 PHE A C 1
ATOM 1677 O O . PHE A 1 201 ? -6.374 -1.684 11.287 1.00 98.25 201 PHE A O 1
ATOM 1684 N N . ILE A 1 202 ? -7.406 0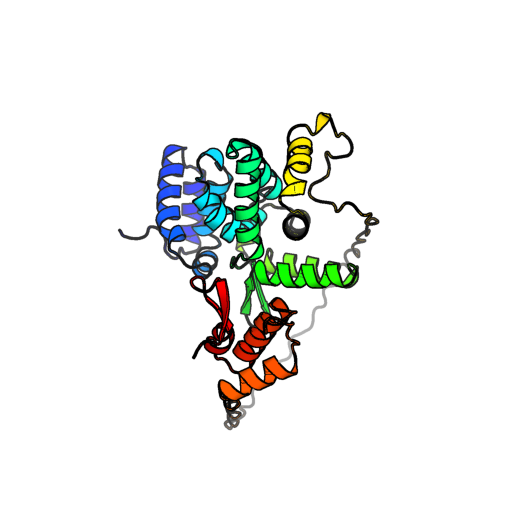.103 10.434 1.00 97.50 202 ILE A N 1
ATOM 1685 C CA . ILE A 1 202 ? -7.633 0.725 11.744 1.00 97.50 202 ILE A CA 1
ATOM 1686 C C . ILE A 1 202 ? -8.728 -0.026 12.513 1.00 97.50 202 ILE A C 1
ATOM 1688 O O . ILE A 1 202 ? -8.587 -0.213 13.718 1.00 97.50 202 ILE A O 1
ATOM 1692 N N . THR A 1 203 ? -9.803 -0.442 11.839 1.00 96.25 203 THR A N 1
ATOM 1693 C CA . THR A 1 203 ? -11.045 -0.890 12.495 1.00 96.25 203 THR A CA 1
ATOM 1694 C C . THR A 1 203 ? -11.214 -2.398 12.612 1.00 96.25 203 THR A C 1
ATOM 1696 O O . THR A 1 203 ? -11.881 -2.840 13.541 1.00 96.25 203 THR A O 1
ATOM 1699 N N . VAL A 1 204 ? -10.655 -3.178 11.687 1.00 96.75 204 VAL A N 1
ATOM 1700 C CA . VAL A 1 204 ? -10.854 -4.629 11.626 1.00 96.75 204 VAL A CA 1
ATOM 1701 C C . VAL A 1 204 ? -9.799 -5.333 12.469 1.00 96.75 204 VAL A C 1
ATOM 1703 O O . VAL A 1 204 ? -8.604 -5.291 12.155 1.00 96.75 204 VAL A O 1
ATOM 1706 N N . GLU A 1 205 ? -10.243 -6.013 13.520 1.00 96.69 205 GLU A N 1
ATOM 1707 C CA . GLU A 1 205 ? -9.389 -6.873 14.338 1.00 96.69 205 GLU A CA 1
ATOM 1708 C C . GLU A 1 205 ? -9.337 -8.303 13.768 1.00 96.69 205 GLU A C 1
ATOM 1710 O O . GLU A 1 205 ? -10.079 -8.661 12.851 1.00 96.69 205 GLU A O 1
ATOM 1715 N N . SER A 1 206 ? -8.425 -9.139 14.278 1.00 95.50 206 SER A N 1
ATOM 1716 C CA . SER A 1 206 ? -8.244 -10.522 13.798 1.00 95.50 206 SER A CA 1
ATOM 1717 C C . SER A 1 206 ? -9.514 -11.366 13.890 1.00 95.50 206 SER A C 1
ATOM 1719 O O . SER A 1 206 ? -9.765 -12.205 13.025 1.00 95.50 206 SER A O 1
ATOM 1721 N N . ASP A 1 207 ? -10.319 -11.130 14.921 1.00 95.25 207 ASP A N 1
ATOM 1722 C CA . ASP A 1 207 ? -11.500 -11.933 15.239 1.00 95.25 207 ASP A CA 1
ATOM 1723 C C . ASP A 1 207 ? -12.665 -11.646 14.278 1.00 95.25 207 ASP A C 1
ATOM 1725 O O . ASP A 1 207 ? -13.535 -12.492 14.085 1.00 95.25 207 ASP A O 1
ATOM 1729 N N . ASP A 1 208 ? -12.654 -10.481 13.623 1.00 95.81 208 ASP A N 1
ATOM 1730 C CA . ASP A 1 208 ? -13.641 -10.105 12.608 1.00 95.81 208 ASP A CA 1
ATOM 1731 C C . ASP A 1 208 ? -13.295 -10.685 11.223 1.00 95.81 208 ASP A C 1
ATOM 1733 O O . ASP A 1 208 ? -14.165 -10.814 10.354 1.00 95.81 208 ASP A O 1
ATOM 1737 N N . LEU A 1 209 ? -12.025 -11.050 11.001 1.00 95.56 209 LEU A N 1
ATOM 1738 C CA . LEU A 1 209 ? -11.512 -11.468 9.697 1.00 95.56 209 LEU A CA 1
ATOM 1739 C C . LEU A 1 209 ? -12.243 -12.680 9.095 1.00 95.56 209 LEU A C 1
ATOM 1741 O O . LEU A 1 209 ? -12.545 -12.607 7.903 1.00 95.56 209 LEU A O 1
ATOM 1745 N N . PRO A 1 210 ? -12.567 -13.764 9.835 1.00 94.81 210 PRO A N 1
ATOM 1746 C CA . PRO A 1 210 ? -13.243 -14.922 9.249 1.00 94.81 210 PRO A CA 1
ATOM 1747 C C . PRO A 1 210 ? -14.571 -14.556 8.576 1.00 94.81 210 PRO A C 1
ATOM 1749 O O . PRO A 1 210 ? -14.834 -14.990 7.457 1.00 94.81 210 PRO A O 1
ATOM 1752 N N . GLY A 1 211 ? -15.371 -13.686 9.203 1.00 94.56 211 GLY A N 1
ATOM 1753 C CA . GLY A 1 211 ? -16.635 -13.220 8.627 1.00 94.56 211 GLY A CA 1
ATOM 1754 C C . GLY A 1 211 ? -16.434 -12.373 7.369 1.00 94.56 211 GLY A C 1
ATOM 1755 O O . GLY A 1 211 ? -17.163 -12.523 6.391 1.00 94.56 211 GLY A O 1
ATOM 1756 N N . ILE A 1 212 ? -15.412 -11.515 7.355 1.00 95.19 212 ILE A N 1
ATOM 1757 C CA . ILE A 1 212 ? -15.083 -10.693 6.183 1.00 95.19 212 ILE A CA 1
ATOM 1758 C C . ILE A 1 212 ? -14.564 -11.572 5.034 1.00 95.19 212 ILE A C 1
ATOM 1760 O O . ILE A 1 212 ? -14.935 -11.358 3.880 1.00 95.19 212 ILE A O 1
ATOM 1764 N N . MET A 1 213 ? -13.737 -12.575 5.337 1.00 94.50 213 MET A N 1
ATOM 1765 C CA . MET A 1 213 ? -13.233 -13.538 4.355 1.00 94.50 213 MET A CA 1
ATOM 1766 C C . MET A 1 213 ? -14.361 -14.384 3.760 1.00 94.50 213 MET A C 1
ATOM 1768 O O . MET A 1 213 ? -14.390 -14.572 2.546 1.00 94.50 213 MET A O 1
ATOM 1772 N N . ASP A 1 214 ? -15.316 -14.833 4.576 1.00 94.00 214 ASP A N 1
ATOM 1773 C CA . ASP A 1 214 ? -16.507 -15.546 4.104 1.00 94.00 214 ASP A CA 1
ATOM 1774 C C . ASP A 1 214 ? -17.331 -14.674 3.145 1.00 94.00 214 ASP A C 1
ATOM 1776 O O . ASP A 1 214 ? -17.658 -15.097 2.037 1.00 94.00 214 ASP A O 1
ATOM 1780 N N . MET A 1 215 ? -17.569 -13.406 3.501 1.00 93.19 215 MET A N 1
ATOM 1781 C CA . MET A 1 215 ? -18.258 -12.450 2.626 1.00 93.19 215 MET A CA 1
ATOM 1782 C C . MET A 1 215 ? -17.504 -12.178 1.317 1.00 93.19 215 MET A C 1
ATOM 1784 O O . MET A 1 215 ? -18.134 -11.979 0.277 1.00 93.19 215 MET A O 1
ATOM 1788 N N . TYR A 1 216 ? -16.171 -12.159 1.358 1.00 93.69 216 TYR A N 1
ATOM 1789 C CA . TYR A 1 216 ? -15.321 -11.976 0.183 1.00 93.69 216 TYR A CA 1
ATOM 1790 C C . TYR A 1 216 ? -15.374 -13.192 -0.756 1.00 93.69 216 TYR A C 1
ATOM 1792 O O . TYR A 1 216 ? -15.578 -13.031 -1.960 1.00 93.69 216 TYR A O 1
ATOM 1800 N N . LEU A 1 217 ? -15.224 -14.404 -0.213 1.00 93.06 217 LEU A N 1
ATOM 1801 C CA . LEU A 1 217 ? -15.188 -15.653 -0.983 1.00 93.06 217 LEU A CA 1
ATOM 1802 C C . LEU A 1 217 ? -16.565 -16.083 -1.495 1.00 93.06 217 LEU A C 1
ATOM 1804 O O . LEU A 1 217 ? -16.652 -16.708 -2.551 1.00 93.06 217 LEU A O 1
ATOM 1808 N N . HIS A 1 218 ? -17.622 -15.726 -0.766 1.00 92.56 218 HIS A N 1
ATOM 1809 C CA . HIS A 1 218 ? -19.002 -16.115 -1.043 1.00 92.56 218 HIS A CA 1
ATOM 1810 C C . HIS A 1 218 ? -19.904 -14.901 -1.263 1.00 92.56 218 HIS A C 1
ATOM 1812 O O . HIS A 1 218 ? -21.028 -14.830 -0.759 1.00 92.56 218 HIS A O 1
ATOM 1818 N N . SER A 1 219 ? -19.415 -13.915 -2.019 1.00 89.19 219 SER A N 1
ATOM 1819 C CA . SER A 1 219 ? -20.125 -12.655 -2.282 1.00 89.19 219 SER A CA 1
ATOM 1820 C C . SER A 1 219 ? -21.557 -12.839 -2.822 1.00 89.19 219 SER A C 1
ATOM 1822 O O . SER A 1 219 ? -22.426 -12.002 -2.582 1.00 89.19 219 SER A O 1
ATOM 1824 N N . GLU A 1 220 ? -21.840 -13.958 -3.493 1.00 89.44 220 GLU A N 1
ATOM 1825 C CA . GLU A 1 220 ? -23.158 -14.359 -3.985 1.00 89.44 220 GLU A CA 1
ATOM 1826 C C . GLU A 1 220 ? -24.178 -14.658 -2.875 1.00 89.44 220 GLU A C 1
ATOM 1828 O O . GLU A 1 220 ? -25.381 -14.489 -3.086 1.00 89.44 220 GLU A O 1
ATOM 1833 N N . LEU A 1 221 ? -23.714 -15.079 -1.695 1.00 88.38 221 LEU A N 1
ATOM 1834 C CA . LEU A 1 221 ? -24.549 -15.329 -0.515 1.00 88.38 221 LEU A CA 1
ATOM 1835 C C . LEU A 1 221 ? -24.897 -14.031 0.221 1.00 88.38 221 LEU A C 1
ATOM 1837 O O . LEU A 1 221 ? -25.861 -13.984 0.988 1.00 88.38 221 LEU A O 1
ATOM 1841 N N . TYR A 1 222 ? -24.160 -12.960 -0.074 1.00 84.62 222 TYR A N 1
ATOM 1842 C CA . TYR A 1 222 ? -24.306 -11.642 0.525 1.00 84.62 222 TYR A CA 1
ATOM 1843 C C . TYR A 1 222 ? -24.554 -10.578 -0.560 1.00 84.62 222 TYR A C 1
ATOM 1845 O O . TYR A 1 222 ? -23.742 -9.673 -0.741 1.00 84.62 222 TYR A O 1
ATOM 1853 N N . PRO A 1 223 ? -25.691 -10.615 -1.283 1.00 61.12 223 PRO A N 1
ATOM 1854 C CA . PRO A 1 223 ? -25.947 -9.735 -2.432 1.00 61.12 223 PRO A CA 1
ATOM 1855 C C . PRO A 1 223 ? -26.043 -8.239 -2.081 1.00 61.12 223 PRO A C 1
ATOM 1857 O O . PRO A 1 223 ? -25.920 -7.386 -2.955 1.00 61.12 223 PRO A O 1
ATOM 1860 N N . THR A 1 224 ? -26.233 -7.891 -0.806 1.00 58.78 224 THR A N 1
ATOM 1861 C CA . THR A 1 224 ? -26.117 -6.508 -0.306 1.00 58.78 224 THR A CA 1
ATOM 1862 C C . THR A 1 224 ? -24.683 -6.098 0.050 1.00 58.78 224 THR A C 1
ATOM 1864 O O . THR A 1 224 ? -24.457 -4.937 0.379 1.00 58.78 224 THR A O 1
ATOM 1867 N N . ALA A 1 225 ? -23.721 -7.023 -0.007 1.00 50.84 225 ALA A N 1
ATOM 1868 C CA . ALA A 1 225 ? -22.316 -6.817 0.333 1.00 50.84 225 ALA A CA 1
ATOM 1869 C C . ALA A 1 225 ? -21.381 -6.686 -0.885 1.00 50.84 225 ALA A C 1
ATOM 1871 O O . ALA A 1 225 ? -20.237 -6.279 -0.714 1.00 50.84 225 ALA A O 1
ATOM 1872 N N . SER A 1 226 ? -21.842 -6.946 -2.116 1.00 38.59 226 SER A N 1
ATOM 1873 C CA . SER A 1 226 ? -21.002 -6.877 -3.332 1.00 38.59 226 SER A CA 1
ATOM 1874 C C . SER A 1 226 ? -20.478 -5.470 -3.690 1.00 38.59 226 SER A C 1
ATOM 1876 O O . SER A 1 226 ? -19.753 -5.318 -4.666 1.00 38.59 226 SER A O 1
ATOM 1878 N N . THR A 1 227 ? -20.810 -4.438 -2.910 1.00 41.62 227 THR A N 1
ATOM 1879 C CA . THR A 1 227 ? -20.227 -3.084 -2.997 1.00 41.62 227 THR A CA 1
ATOM 1880 C C . THR A 1 227 ? -19.305 -2.727 -1.829 1.00 41.62 227 THR A C 1
ATOM 1882 O O . THR A 1 227 ? -18.833 -1.596 -1.763 1.00 41.62 227 THR A O 1
ATOM 1885 N N . VAL A 1 228 ? -19.025 -3.655 -0.909 1.00 44.03 228 VAL A N 1
ATOM 1886 C CA . VAL A 1 228 ? -18.255 -3.373 0.309 1.00 44.03 228 VAL A CA 1
ATOM 1887 C C . VAL A 1 228 ? -16.755 -3.621 0.075 1.00 44.03 228 VAL A C 1
ATOM 1889 O O . VAL A 1 228 ? -16.132 -4.451 0.723 1.00 44.03 228 VAL A O 1
ATOM 1892 N N . ALA A 1 229 ? -16.143 -2.834 -0.818 1.00 48.44 229 ALA A N 1
ATOM 1893 C CA . ALA A 1 229 ? -14.911 -2.157 -0.390 1.00 48.44 229 ALA A CA 1
ATOM 1894 C C . ALA A 1 229 ? -15.309 -1.302 0.826 1.00 48.44 229 ALA A C 1
ATOM 1896 O O . ALA A 1 229 ? -16.453 -0.845 0.822 1.00 48.44 229 ALA A O 1
ATOM 1897 N N . PRO A 1 230 ? -14.482 -1.138 1.874 1.00 44.25 230 PRO A N 1
ATOM 1898 C CA . PRO A 1 230 ? -14.913 -0.839 3.243 1.00 44.25 230 PRO A CA 1
ATOM 1899 C C . PRO A 1 230 ? -15.660 0.499 3.353 1.00 44.25 230 PRO A C 1
ATOM 1901 O O . PRO A 1 230 ? -15.186 1.500 3.870 1.00 44.25 230 PRO A O 1
ATOM 1904 N N . THR A 1 231 ? -16.921 0.493 2.944 1.00 39.28 231 THR A N 1
ATOM 1905 C CA . THR A 1 231 ? -17.906 1.507 3.243 1.00 39.28 231 THR A CA 1
ATOM 1906 C C . THR A 1 231 ? -18.453 1.091 4.587 1.00 39.28 231 THR A C 1
ATOM 1908 O O . THR A 1 231 ? -19.452 0.389 4.695 1.00 39.28 231 THR A O 1
ATOM 1911 N N . SER A 1 232 ? -17.673 1.455 5.606 1.00 40.25 232 SER A N 1
ATOM 1912 C CA . SER A 1 232 ? -18.058 1.604 7.005 1.00 40.25 232 SER A CA 1
ATOM 1913 C C . SER A 1 232 ? -19.513 1.219 7.304 1.00 40.25 232 SER A C 1
ATOM 1915 O O . SER A 1 232 ? -20.463 1.916 6.935 1.00 40.25 232 SER A O 1
ATOM 1917 N N . ALA A 1 233 ? -19.681 0.129 8.054 1.00 35.53 233 ALA A N 1
ATOM 1918 C CA . ALA A 1 233 ? -20.923 -0.220 8.726 1.00 35.53 233 ALA A CA 1
ATOM 1919 C C . ALA A 1 233 ? -21.242 0.824 9.816 1.00 35.53 233 ALA A C 1
ATOM 1921 O O . ALA A 1 233 ? -21.048 0.597 11.006 1.00 35.53 233 ALA A O 1
ATOM 1922 N N . LYS A 1 234 ? -21.682 2.008 9.375 1.00 38.00 234 LYS A N 1
ATOM 1923 C CA . LYS A 1 234 ? -22.541 3.008 10.027 1.00 38.00 234 LYS A CA 1
ATOM 1924 C C . LYS A 1 234 ? -22.692 4.187 9.055 1.00 38.00 234 LYS A C 1
ATOM 1926 O O . LYS A 1 234 ? -21.842 5.065 8.991 1.00 38.00 234 LYS A O 1
ATOM 1931 N N . GLN A 1 235 ? -23.782 4.127 8.284 1.00 41.59 235 GLN A N 1
ATOM 1932 C CA . GLN A 1 235 ? -24.425 5.175 7.472 1.00 41.59 235 GLN A CA 1
ATOM 1933 C C . GLN A 1 235 ? -23.630 6.476 7.234 1.00 41.59 235 GLN A C 1
ATOM 1935 O O . GLN A 1 235 ? -23.562 7.336 8.110 1.00 41.59 235 GLN A O 1
ATOM 1940 N N . VAL A 1 236 ? -23.200 6.698 5.988 1.00 34.12 236 VAL A N 1
ATOM 1941 C CA . VAL A 1 236 ? -22.834 8.028 5.478 1.00 34.12 236 VAL A CA 1
ATOM 1942 C C . VAL A 1 236 ? -23.773 8.391 4.329 1.00 34.12 236 VAL A C 1
ATOM 1944 O O . VAL A 1 236 ? -23.852 7.702 3.314 1.00 34.12 236 VAL A O 1
ATOM 1947 N N . GLN A 1 237 ? -24.518 9.478 4.528 1.00 33.06 237 GLN A N 1
ATOM 1948 C CA . GLN A 1 237 ? -25.290 10.156 3.492 1.00 33.06 237 GLN A CA 1
ATOM 1949 C C . GLN A 1 237 ? -24.354 10.625 2.373 1.00 33.06 237 GLN A C 1
ATOM 1951 O O . GLN A 1 237 ? -23.300 11.204 2.626 1.00 33.06 237 GLN A O 1
ATOM 1956 N N . SER A 1 238 ? -24.768 10.401 1.130 1.00 28.97 238 SER A N 1
ATOM 1957 C CA . SER A 1 238 ? -24.082 10.839 -0.083 1.00 28.97 238 SER A CA 1
ATOM 1958 C C . SER A 1 238 ? -23.784 12.345 -0.059 1.00 28.97 238 SER A C 1
ATOM 1960 O O . SER A 1 238 ? -24.695 13.166 -0.194 1.00 28.97 238 SER A O 1
ATOM 1962 N N . ILE A 1 239 ? -22.510 12.721 0.058 1.00 32.78 239 ILE A N 1
ATOM 1963 C CA . ILE A 1 239 ? -22.057 14.091 -0.202 1.00 32.78 239 ILE A CA 1
ATOM 1964 C C . ILE A 1 239 ? -22.000 14.269 -1.725 1.00 32.78 239 ILE A C 1
ATOM 1966 O O . ILE A 1 239 ? -21.117 13.747 -2.404 1.00 32.78 239 ILE A O 1
ATOM 1970 N N . SER A 1 240 ? -22.985 14.986 -2.268 1.00 27.31 240 SER A N 1
ATOM 1971 C CA . SER A 1 240 ? -23.034 15.380 -3.677 1.00 27.31 240 SER A CA 1
ATOM 1972 C C . SER A 1 240 ? -22.004 16.477 -3.948 1.00 27.31 240 SER A C 1
ATOM 1974 O O . S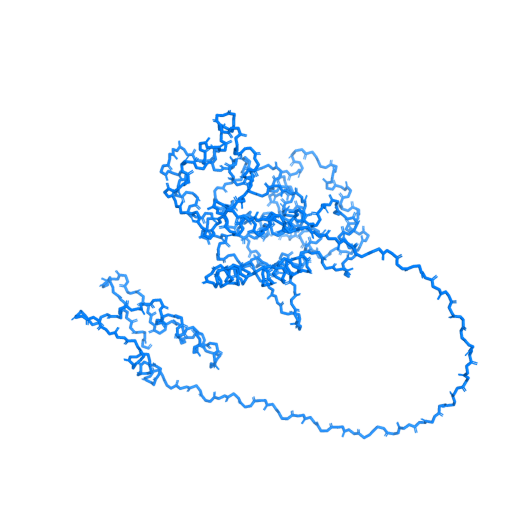ER A 1 240 ? -22.173 17.620 -3.524 1.00 27.31 240 SER A O 1
ATOM 1976 N N . PHE A 1 241 ? -20.942 16.144 -4.680 1.00 31.66 241 PHE A N 1
ATOM 1977 C CA . PHE A 1 241 ? -19.989 17.117 -5.211 1.00 31.66 241 PHE A CA 1
ATOM 1978 C C . PHE A 1 241 ? -20.587 17.804 -6.446 1.00 31.66 241 PHE A C 1
ATOM 1980 O O . PHE A 1 241 ? -20.487 17.287 -7.556 1.00 31.66 241 PHE A O 1
ATOM 1987 N N . ASN A 1 242 ? -21.190 18.981 -6.272 1.00 30.17 242 ASN A N 1
ATOM 1988 C CA . ASN A 1 242 ? -21.479 19.859 -7.406 1.00 30.17 242 ASN A CA 1
ATOM 1989 C C . ASN A 1 242 ? -20.197 20.605 -7.807 1.00 30.17 242 ASN A C 1
ATOM 1991 O O . ASN A 1 242 ? -19.672 21.413 -7.041 1.00 30.17 242 ASN A O 1
ATOM 1995 N N . GLN A 1 243 ? -19.700 20.327 -9.014 1.00 33.19 243 GLN A N 1
ATOM 1996 C CA . GLN A 1 243 ? -18.659 21.120 -9.672 1.00 33.19 243 GLN A CA 1
ATOM 1997 C C . GLN A 1 243 ? -19.190 22.529 -10.000 1.00 33.19 243 GLN A C 1
ATOM 1999 O O . GLN A 1 243 ? -20.309 22.641 -10.503 1.00 33.19 243 GLN A O 1
ATOM 2004 N N . PRO A 1 244 ? -18.410 23.607 -9.805 1.00 34.47 244 PRO A N 1
ATOM 2005 C CA . PRO A 1 244 ? -18.706 24.887 -10.432 1.00 34.47 244 PRO A CA 1
ATOM 2006 C C . PRO A 1 244 ? -18.336 24.846 -11.918 1.00 34.47 244 PRO A C 1
ATOM 2008 O O . PRO A 1 244 ? -17.234 24.442 -12.293 1.00 34.47 244 PRO A O 1
ATOM 2011 N N . GLU A 1 245 ? -19.276 25.291 -12.747 1.00 33.91 245 GLU A N 1
ATOM 2012 C CA . GLU A 1 245 ? -19.148 25.419 -14.193 1.00 33.91 245 GLU A CA 1
ATOM 2013 C C . GLU A 1 245 ? -17.967 26.302 -14.629 1.00 33.91 245 GLU A C 1
ATOM 2015 O O . GLU A 1 245 ? -17.564 27.275 -13.987 1.00 33.91 245 GLU A O 1
ATOM 2020 N N . THR A 1 246 ? -17.451 25.949 -15.800 1.00 35.75 246 THR A N 1
ATOM 2021 C CA . THR A 1 246 ? -16.391 26.605 -16.559 1.00 35.75 246 THR A CA 1
ATOM 2022 C C . THR A 1 246 ? -16.694 28.082 -16.848 1.00 35.75 246 THR A C 1
ATOM 2024 O O . THR A 1 246 ? -17.565 28.421 -17.650 1.00 35.75 246 THR A O 1
ATOM 2027 N N . VAL A 1 247 ? -15.897 28.991 -16.274 1.00 32.06 247 VAL A N 1
ATOM 2028 C CA . VAL A 1 247 ? -15.874 30.401 -16.693 1.00 32.06 247 VAL A CA 1
ATOM 2029 C C . VAL A 1 247 ? -14.863 30.575 -17.824 1.00 32.06 247 VAL A C 1
ATOM 2031 O O . VAL A 1 247 ? -13.661 30.380 -17.662 1.00 32.06 247 VAL A O 1
ATOM 2034 N N . LYS A 1 248 ? -15.395 30.946 -18.990 1.00 35.44 248 LYS A N 1
ATOM 2035 C CA . LYS A 1 248 ? -14.686 31.223 -20.243 1.00 35.44 248 LYS A CA 1
ATOM 2036 C C . LYS A 1 248 ? -13.623 32.317 -20.082 1.00 35.44 248 LYS A C 1
ATOM 2038 O O . LYS A 1 248 ? -13.910 33.409 -19.590 1.00 35.44 248 LYS A O 1
ATOM 2043 N N . GLU A 1 249 ? -12.427 32.035 -20.598 1.00 32.28 249 GLU A N 1
ATOM 2044 C CA . GLU A 1 249 ? -11.327 32.985 -20.781 1.00 32.28 249 GLU A CA 1
ATOM 2045 C C . GLU A 1 249 ? -11.763 34.235 -21.556 1.00 32.28 249 GLU A C 1
ATOM 2047 O O . GLU A 1 249 ? -12.314 34.160 -22.658 1.00 32.28 249 GLU A O 1
ATOM 2052 N N . LYS A 1 250 ? -11.420 35.407 -21.016 1.00 29.14 250 LYS A N 1
ATOM 2053 C CA . LYS A 1 250 ? -11.469 36.683 -21.730 1.00 29.14 250 LYS A CA 1
ATOM 2054 C C . LYS A 1 250 ? -10.040 37.203 -21.885 1.00 29.14 250 LYS A C 1
ATOM 2056 O O . LYS A 1 250 ? -9.427 37.657 -20.924 1.00 29.14 250 LYS A O 1
ATOM 2061 N N . LYS A 1 251 ? -9.516 37.131 -23.114 1.00 36.72 251 LYS A N 1
ATOM 2062 C CA . LYS A 1 251 ? -8.261 37.774 -23.538 1.00 36.72 251 LYS A CA 1
ATOM 2063 C C . LYS A 1 251 ? -8.312 39.273 -23.229 1.00 36.72 251 LYS A C 1
ATOM 2065 O O . LYS A 1 251 ? -9.145 39.983 -23.791 1.00 36.72 251 LYS A O 1
ATOM 2070 N N . VAL A 1 252 ? -7.378 39.757 -22.414 1.00 29.69 252 VAL A N 1
ATOM 2071 C CA . VAL A 1 252 ? -7.067 41.186 -22.293 1.00 29.69 252 VAL A CA 1
ATOM 2072 C C . VAL A 1 252 ? -5.606 41.388 -22.673 1.00 29.69 252 VAL A C 1
ATOM 2074 O O . VAL A 1 252 ? -4.693 40.903 -22.013 1.00 29.69 252 VAL A O 1
ATOM 2077 N N . VAL A 1 253 ? -5.417 42.088 -23.788 1.00 43.94 253 VAL A N 1
ATOM 2078 C CA . VAL A 1 253 ? -4.139 42.610 -24.276 1.00 43.94 253 VAL A CA 1
ATOM 2079 C C . VAL A 1 253 ? -3.818 43.877 -23.483 1.00 43.94 253 VAL A C 1
ATOM 2081 O O . VAL A 1 253 ? -4.667 44.763 -23.395 1.00 43.94 253 VAL A O 1
ATOM 2084 N N . LEU A 1 254 ? -2.599 43.994 -22.954 1.00 35.31 254 LEU A N 1
ATOM 2085 C CA . LEU A 1 254 ? -2.067 45.251 -22.419 1.00 35.31 254 LEU A CA 1
ATOM 2086 C C . LEU A 1 254 ? -0.681 45.558 -23.017 1.00 35.31 254 LEU A C 1
ATOM 2088 O O . LEU A 1 254 ? 0.082 44.631 -23.296 1.00 35.31 254 LEU A O 1
ATOM 2092 N N . PRO A 1 255 ? -0.368 46.847 -23.255 1.00 34.91 255 PRO A N 1
ATOM 2093 C CA . PRO A 1 255 ? 0.763 47.278 -24.062 1.00 34.91 255 PRO A CA 1
ATOM 2094 C C . PRO A 1 255 ? 2.055 47.430 -23.253 1.00 34.91 255 PRO A C 1
ATOM 2096 O O . PRO A 1 255 ? 2.056 47.721 -22.057 1.00 34.91 255 PRO A O 1
ATOM 2099 N N . ALA A 1 256 ? 3.169 47.291 -23.969 1.00 41.56 256 ALA A N 1
ATOM 2100 C CA . ALA A 1 256 ? 4.523 47.483 -23.476 1.00 41.56 256 ALA A CA 1
ATOM 2101 C C . ALA A 1 256 ? 4.766 48.917 -22.973 1.00 41.56 256 ALA A C 1
ATOM 2103 O O . ALA A 1 256 ? 4.524 49.891 -23.689 1.00 41.56 256 ALA A O 1
ATOM 2104 N N . LYS A 1 257 ? 5.342 49.041 -21.772 1.00 32.47 257 LYS A N 1
ATOM 2105 C CA . LYS A 1 257 ? 5.941 50.286 -21.281 1.00 32.47 257 LYS A CA 1
ATOM 2106 C C . LYS A 1 257 ? 7.363 50.004 -20.797 1.00 32.47 257 LYS A C 1
ATOM 2108 O O . LYS A 1 257 ? 7.575 49.177 -19.916 1.00 32.47 257 LYS A O 1
ATOM 2113 N N . LYS A 1 258 ? 8.327 50.674 -21.435 1.00 42.59 258 LYS A N 1
ATOM 2114 C CA . LYS A 1 258 ? 9.745 50.720 -21.055 1.00 42.59 258 LYS A CA 1
ATOM 2115 C C . LYS A 1 258 ? 9.886 51.408 -19.696 1.00 42.59 258 LYS A C 1
ATOM 2117 O O . LYS A 1 258 ? 9.346 52.500 -19.527 1.00 42.59 258 LYS A O 1
ATOM 2122 N N . THR A 1 259 ? 10.680 50.821 -18.805 1.00 33.78 259 THR A N 1
ATOM 2123 C CA . THR A 1 259 ? 11.154 51.477 -17.582 1.00 33.78 259 THR A CA 1
ATOM 2124 C C . THR A 1 259 ? 12.665 51.298 -17.478 1.00 33.78 259 THR A C 1
ATOM 2126 O O . THR A 1 259 ? 13.179 50.188 -17.603 1.00 33.78 259 THR A O 1
ATOM 2129 N N . GLU A 1 260 ? 13.352 52.427 -17.310 1.00 32.94 260 GLU A N 1
ATOM 2130 C CA . GLU A 1 260 ? 14.792 52.575 -17.101 1.00 32.94 260 GLU A CA 1
ATOM 2131 C C . GLU A 1 260 ? 15.290 51.855 -15.844 1.00 32.94 260 GLU A C 1
ATOM 2133 O O . GLU A 1 260 ? 14.656 51.873 -14.789 1.00 32.94 260 GLU A O 1
ATOM 2138 N N . VAL A 1 261 ? 16.489 51.285 -15.959 1.00 34.66 261 VAL A N 1
ATOM 2139 C CA . VAL A 1 261 ? 17.250 50.677 -14.868 1.00 34.66 261 VAL A CA 1
ATOM 2140 C C . VAL A 1 261 ? 18.025 51.772 -14.130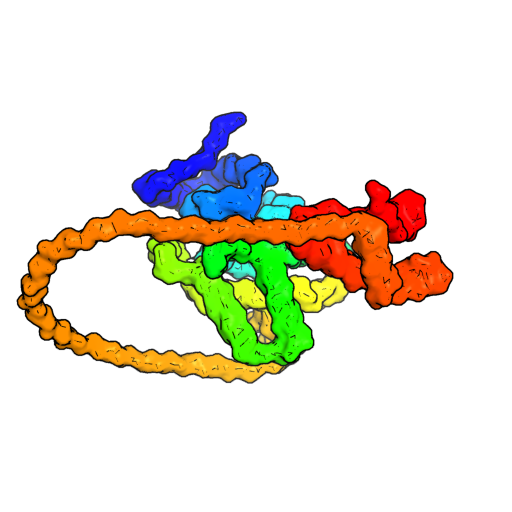 1.00 34.66 261 VAL A C 1
ATOM 2142 O O . VAL A 1 261 ? 18.916 52.396 -14.704 1.00 34.66 261 VAL A O 1
ATOM 2145 N N . LYS A 1 262 ? 17.734 51.973 -12.839 1.00 34.41 262 LYS A N 1
ATOM 2146 C CA . LYS A 1 262 ? 18.654 52.617 -11.889 1.00 34.41 262 LYS A CA 1
ATOM 2147 C C . LYS A 1 262 ? 19.236 51.551 -10.968 1.00 34.41 262 LYS A C 1
ATOM 2149 O O . LYS A 1 262 ? 18.499 50.839 -10.293 1.00 34.41 262 LYS A O 1
ATOM 2154 N N . ALA A 1 263 ? 20.562 51.457 -10.963 1.00 38.06 263 ALA A N 1
ATOM 2155 C CA . ALA A 1 263 ? 21.328 50.582 -10.090 1.00 38.06 263 ALA A CA 1
ATOM 2156 C C . ALA A 1 263 ? 21.132 50.976 -8.617 1.00 38.06 263 ALA A C 1
ATOM 2158 O O . ALA A 1 263 ? 21.345 52.132 -8.249 1.00 38.06 263 ALA A O 1
ATOM 2159 N N . ILE A 1 264 ? 20.748 5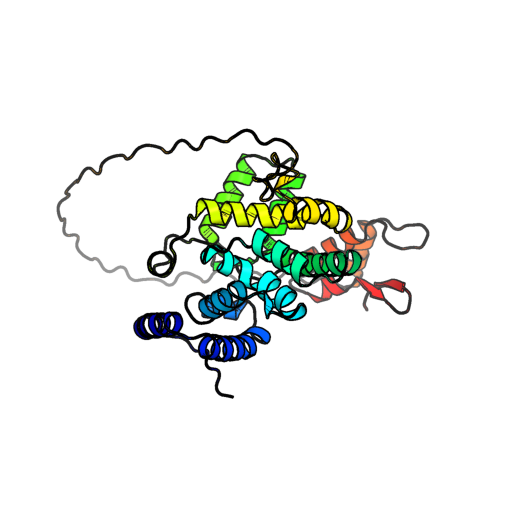0.007 -7.783 1.00 36.44 264 ILE A N 1
ATOM 2160 C CA . ILE A 1 264 ? 20.745 50.127 -6.323 1.00 36.44 264 ILE A CA 1
ATOM 2161 C C . ILE A 1 264 ? 21.860 49.228 -5.794 1.00 36.44 264 ILE A C 1
ATOM 2163 O O . ILE A 1 264 ? 21.880 48.021 -6.024 1.00 36.44 264 ILE A O 1
ATOM 2167 N N . VAL A 1 265 ? 22.798 49.873 -5.111 1.00 37.09 265 VAL A N 1
ATOM 2168 C CA . VAL A 1 265 ? 23.898 49.286 -4.350 1.00 37.09 265 VAL A CA 1
ATOM 2169 C C . VAL A 1 265 ? 23.314 48.498 -3.176 1.00 37.09 265 VAL A C 1
ATOM 2171 O O . VAL A 1 265 ? 22.619 49.057 -2.331 1.00 37.09 265 VAL A O 1
ATOM 2174 N N . SER A 1 266 ? 23.582 47.197 -3.137 1.00 35.72 266 SER A N 1
ATOM 2175 C CA . SER A 1 266 ? 23.161 46.277 -2.081 1.00 35.72 266 SER A CA 1
ATOM 2176 C C . SER A 1 266 ? 24.085 46.374 -0.864 1.00 35.72 266 SER A C 1
ATOM 2178 O O . SER A 1 266 ? 25.262 46.020 -0.940 1.00 35.72 266 SER A O 1
ATOM 2180 N N . THR A 1 267 ? 23.541 46.820 0.266 1.00 36.66 267 THR A N 1
ATOM 2181 C CA . THR A 1 267 ? 24.125 46.635 1.600 1.00 36.66 267 THR A CA 1
ATOM 2182 C C . THR A 1 267 ? 23.752 45.252 2.161 1.00 36.66 267 THR A C 1
ATOM 2184 O O . THR A 1 267 ? 22.642 44.773 1.920 1.00 36.66 267 THR A O 1
ATOM 2187 N N . PRO A 1 268 ? 24.654 44.583 2.904 1.00 40.56 268 PRO A N 1
ATOM 2188 C CA . PRO A 1 268 ? 24.403 43.256 3.461 1.00 40.56 268 PRO A CA 1
ATOM 2189 C C . PRO A 1 268 ? 23.439 43.317 4.655 1.00 40.56 268 PRO A C 1
ATOM 2191 O O . PRO A 1 268 ? 23.636 44.073 5.606 1.00 40.56 268 PRO A O 1
ATOM 2194 N N . THR A 1 269 ? 22.391 42.498 4.599 1.00 39.69 269 THR A N 1
ATOM 2195 C CA . THR A 1 269 ? 21.413 42.300 5.676 1.00 39.69 269 THR A CA 1
ATOM 2196 C C . THR A 1 269 ? 22.011 41.402 6.777 1.00 39.69 269 THR A C 1
ATOM 2198 O O . THR A 1 269 ? 22.697 40.433 6.443 1.00 39.69 269 THR A O 1
ATOM 2201 N N . PRO A 1 270 ? 21.781 41.672 8.079 1.00 50.12 270 PRO A N 1
ATOM 2202 C CA . PRO A 1 270 ? 22.325 40.860 9.167 1.00 50.12 270 PRO A CA 1
ATOM 2203 C C . PRO A 1 270 ? 21.692 39.467 9.206 1.00 50.12 270 PRO A C 1
ATOM 2205 O O . PRO A 1 270 ? 20.473 39.322 9.119 1.00 50.12 270 PRO A O 1
ATOM 2208 N N . ILE A 1 271 ? 22.534 38.449 9.379 1.00 48.28 271 ILE A N 1
ATOM 2209 C CA . ILE A 1 271 ? 22.136 37.051 9.567 1.00 48.28 271 ILE A CA 1
ATOM 2210 C C . ILE A 1 271 ? 21.348 36.937 10.887 1.00 48.28 271 ILE A C 1
ATOM 2212 O O . ILE A 1 271 ? 21.872 37.345 11.928 1.00 48.28 271 ILE A O 1
ATOM 2216 N N . PRO A 1 272 ? 20.117 36.391 10.886 1.00 54.84 272 PRO A N 1
ATOM 2217 C CA . PRO A 1 272 ? 19.370 36.153 12.116 1.00 54.84 272 PRO A CA 1
ATOM 2218 C C . PRO A 1 272 ? 20.087 35.113 13.002 1.00 54.84 272 PRO A C 1
ATOM 2220 O O . PRO A 1 272 ? 20.647 34.141 12.486 1.00 54.84 272 PRO A O 1
ATOM 2223 N N . PRO A 1 273 ? 20.095 35.298 14.335 1.00 55.84 273 PRO A N 1
ATOM 2224 C CA . PRO A 1 273 ? 20.794 34.408 15.256 1.00 55.84 273 PRO A CA 1
ATOM 2225 C C . PRO A 1 273 ? 20.204 32.991 15.228 1.00 55.84 273 PRO A C 1
ATOM 2227 O O . PRO A 1 273 ? 18.987 32.806 15.222 1.00 55.84 273 PRO A O 1
ATOM 2230 N N . LYS A 1 274 ? 21.090 31.983 15.229 1.00 47.09 274 LYS A N 1
ATOM 2231 C CA . LYS A 1 274 ? 20.730 30.561 15.339 1.00 47.09 274 LYS A CA 1
ATOM 2232 C C . LYS A 1 274 ? 19.868 30.327 16.593 1.00 47.09 274 LYS A C 1
ATOM 2234 O O . LYS A 1 274 ? 20.246 30.813 17.661 1.00 47.09 274 LYS A O 1
ATOM 2239 N N . PRO A 1 275 ? 18.770 29.553 16.502 1.00 53.69 275 PRO A N 1
ATOM 2240 C CA . PRO A 1 275 ? 17.977 29.187 17.667 1.00 53.69 275 PRO A CA 1
ATOM 2241 C C . PRO A 1 275 ? 18.841 28.392 18.653 1.00 53.69 275 PRO A C 1
ATOM 2243 O O . PRO A 1 275 ? 19.413 27.352 18.319 1.00 53.69 275 PRO A O 1
ATOM 2246 N N . VAL A 1 276 ? 18.960 28.924 19.867 1.00 55.62 276 VAL A N 1
ATOM 2247 C CA . VAL A 1 276 ? 19.631 28.278 20.996 1.00 55.62 276 VAL A CA 1
ATOM 2248 C C . VAL A 1 276 ? 18.753 27.105 21.426 1.00 55.62 276 VAL A C 1
ATOM 2250 O O . VAL A 1 276 ? 17.628 27.313 21.879 1.00 55.62 276 VAL A O 1
ATOM 2253 N N . LYS A 1 277 ? 19.236 25.870 21.239 1.00 61.69 277 LYS A N 1
ATOM 2254 C CA . LYS A 1 277 ? 18.539 24.669 21.720 1.00 61.69 277 LYS A CA 1
ATOM 2255 C C . LYS A 1 277 ? 18.353 24.771 23.244 1.00 61.69 277 LYS A C 1
ATOM 2257 O O . LYS A 1 277 ? 19.324 25.110 23.927 1.00 61.69 277 LYS A O 1
ATOM 2262 N N . PRO A 1 278 ? 17.151 24.501 23.785 1.00 65.38 278 PRO A N 1
ATOM 2263 C CA . PRO A 1 278 ? 16.958 24.455 25.228 1.00 65.38 278 PRO A CA 1
ATOM 2264 C C . PRO A 1 278 ? 17.859 23.367 25.838 1.00 65.38 278 PRO A C 1
ATOM 2266 O O . PRO A 1 278 ? 18.062 22.327 25.206 1.00 65.38 278 PRO A O 1
ATOM 2269 N N . PRO A 1 279 ? 18.423 23.592 27.038 1.00 74.81 279 PRO A N 1
ATOM 2270 C CA . PRO A 1 279 ? 19.236 22.587 27.711 1.00 74.81 279 PRO A CA 1
ATOM 2271 C C . PRO A 1 279 ? 18.397 21.329 27.969 1.00 74.81 279 PRO A C 1
ATOM 2273 O O . PRO A 1 279 ? 17.264 21.422 28.446 1.00 74.81 279 PRO A O 1
ATOM 2276 N N . VAL A 1 280 ? 18.955 20.167 27.625 1.00 76.38 280 VAL A N 1
ATOM 2277 C CA . VAL A 1 280 ? 18.317 18.863 27.844 1.00 76.38 280 VAL A CA 1
ATOM 2278 C C . VAL A 1 280 ? 18.225 18.627 29.362 1.00 76.38 280 VAL A C 1
ATOM 2280 O O . VAL A 1 280 ? 19.258 18.700 30.035 1.00 76.38 280 VAL A O 1
ATOM 2283 N N . PRO A 1 281 ? 17.025 18.409 29.932 1.00 81.88 281 PRO A N 1
ATOM 2284 C CA . PRO A 1 281 ? 16.865 18.106 31.350 1.00 81.88 281 PRO A CA 1
ATOM 2285 C C . PRO A 1 281 ? 17.535 16.775 31.693 1.00 81.88 281 PRO A C 1
ATOM 2287 O O . PRO A 1 281 ? 17.675 15.897 30.842 1.00 81.88 281 PRO A O 1
ATOM 2290 N N . SER A 1 282 ? 17.960 16.612 32.948 1.00 87.75 282 SER A N 1
ATOM 2291 C CA . SER A 1 282 ? 18.584 15.355 33.356 1.00 87.75 282 SER A CA 1
ATOM 2292 C C . SER A 1 282 ? 17.562 14.214 33.327 1.00 87.75 282 SER A C 1
ATOM 2294 O O . SER A 1 282 ? 16.366 14.419 33.543 1.00 87.75 282 SER A O 1
ATOM 2296 N N . TYR A 1 283 ? 18.041 12.987 33.130 1.00 84.94 283 TYR A N 1
ATOM 2297 C CA . TYR A 1 283 ? 17.225 11.775 33.212 1.00 84.94 283 TYR A CA 1
ATOM 2298 C C . TYR A 1 283 ? 16.373 11.705 34.497 1.00 84.94 283 TYR A C 1
ATOM 2300 O O . TYR A 1 283 ? 15.205 11.315 34.473 1.00 84.94 283 TYR A O 1
ATOM 2308 N N . LEU A 1 284 ? 16.942 12.138 35.629 1.00 86.19 284 LEU A N 1
ATOM 2309 C CA . LEU A 1 284 ? 16.242 12.165 36.913 1.00 86.19 284 LEU A CA 1
ATOM 2310 C C . LEU A 1 284 ? 15.067 13.148 36.917 1.00 86.19 284 LEU A C 1
ATOM 2312 O O . LEU A 1 284 ? 14.067 12.889 37.587 1.00 86.19 284 LEU A O 1
ATOM 2316 N N . ASP A 1 285 ? 15.170 14.249 36.178 1.00 89.81 285 ASP A N 1
ATOM 2317 C CA . ASP A 1 285 ? 14.108 15.251 36.082 1.00 89.81 285 ASP A CA 1
ATOM 2318 C C . ASP A 1 285 ? 12.972 14.756 35.184 1.00 89.81 285 ASP A C 1
ATOM 2320 O O . ASP A 1 285 ? 11.809 14.856 35.570 1.00 89.81 285 ASP A O 1
ATOM 2324 N N . ILE A 1 286 ? 13.306 14.108 34.062 1.00 90.12 286 ILE A N 1
ATOM 2325 C CA . ILE A 1 286 ? 12.331 13.461 33.169 1.00 90.12 286 ILE A CA 1
ATOM 2326 C C . ILE A 1 286 ? 11.555 12.377 33.925 1.00 90.12 286 ILE A C 1
ATOM 2328 O O . ILE A 1 286 ? 10.324 12.347 33.903 1.00 90.12 286 ILE A O 1
ATOM 2332 N N . LYS A 1 287 ? 12.261 11.522 34.674 1.00 91.31 287 LYS A N 1
ATOM 2333 C CA . LYS A 1 287 ? 11.633 10.487 35.500 1.00 91.31 287 LYS A CA 1
ATOM 2334 C C . LYS A 1 287 ? 10.695 11.088 36.547 1.00 91.31 287 LYS A C 1
ATOM 2336 O O . LYS A 1 287 ? 9.616 10.543 36.779 1.00 91.31 287 LYS A O 1
ATOM 2341 N N . LYS A 1 288 ? 11.069 12.193 37.199 1.00 90.19 288 LYS A N 1
ATOM 2342 C CA . LYS A 1 288 ? 10.188 12.882 38.160 1.00 90.19 288 LYS A CA 1
ATOM 2343 C C . LYS A 1 288 ? 8.946 13.454 37.483 1.00 90.19 288 LYS A C 1
ATOM 2345 O O . LYS A 1 288 ? 7.860 13.287 38.025 1.00 90.19 288 LYS A O 1
ATOM 2350 N N . GLU A 1 289 ? 9.100 14.083 36.320 1.00 91.50 289 GLU A N 1
ATOM 2351 C CA . GLU A 1 289 ? 7.986 14.646 35.552 1.00 91.50 289 GLU A CA 1
ATOM 2352 C C . GLU A 1 289 ? 6.967 13.560 35.177 1.00 91.50 289 GLU A C 1
ATOM 2354 O O . GLU A 1 289 ? 5.780 13.711 35.451 1.00 91.50 289 GLU A O 1
ATOM 2359 N N . VAL A 1 290 ? 7.428 12.415 34.666 1.00 91.31 290 VAL A N 1
ATOM 2360 C CA . VAL A 1 290 ? 6.552 11.281 34.324 1.00 91.31 290 VAL A CA 1
ATOM 2361 C C . VAL A 1 290 ? 5.855 10.712 35.566 1.00 91.31 290 VAL A C 1
ATOM 2363 O O . VAL A 1 290 ? 4.642 10.520 35.554 1.00 91.31 290 VAL A O 1
ATOM 2366 N N . ASN A 1 291 ? 6.576 10.505 36.674 1.00 89.88 291 ASN A N 1
ATOM 2367 C CA . ASN A 1 291 ? 5.968 9.996 37.914 1.00 89.88 291 ASN A CA 1
ATOM 2368 C C . ASN A 1 291 ? 4.968 10.978 38.564 1.00 89.88 291 ASN A C 1
ATOM 2370 O O . ASN A 1 291 ? 4.171 10.553 39.395 1.00 89.88 291 ASN A O 1
ATOM 2374 N N . LEU A 1 292 ? 5.016 12.273 38.231 1.00 90.88 292 LEU A N 1
ATOM 2375 C CA . LEU A 1 292 ? 4.040 13.266 38.696 1.00 90.88 292 LEU A CA 1
ATOM 2376 C C . LEU A 1 292 ? 2.748 13.244 37.873 1.00 90.88 292 LEU A C 1
ATOM 2378 O O . LEU A 1 292 ? 1.679 13.523 38.412 1.00 90.88 292 LEU A O 1
ATOM 2382 N N . VAL A 1 293 ? 2.853 12.948 36.576 1.00 91.62 293 VAL A N 1
ATOM 2383 C CA . VAL A 1 293 ? 1.721 12.967 35.639 1.00 91.62 293 VAL A CA 1
ATOM 2384 C C . VAL A 1 293 ? 0.949 11.649 35.673 1.00 91.62 293 VAL A C 1
ATOM 2386 O O . VAL A 1 293 ? -0.282 11.662 35.671 1.00 91.62 293 VAL A O 1
ATOM 2389 N N . PHE A 1 294 ? 1.652 10.517 35.743 1.00 94.31 294 PHE A N 1
ATOM 2390 C CA . PHE A 1 294 ? 1.047 9.192 35.628 1.00 94.31 294 PHE A CA 1
ATOM 2391 C C . PHE A 1 294 ? 0.941 8.498 36.984 1.00 94.31 294 PHE A C 1
ATOM 2393 O O . PHE A 1 294 ? 1.905 8.413 37.747 1.00 94.31 294 PHE A O 1
ATOM 2400 N N . LYS A 1 295 ? -0.257 7.986 37.284 1.00 92.38 295 LYS A N 1
ATOM 2401 C CA . LYS A 1 295 ? -0.526 7.240 38.517 1.00 92.38 295 LYS A CA 1
ATOM 2402 C C . LYS A 1 295 ? 0.005 5.818 38.407 1.00 92.38 295 LYS A C 1
ATOM 2404 O O . LYS A 1 295 ? -0.028 5.217 37.333 1.00 92.38 295 LYS A O 1
ATOM 2409 N N . LYS A 1 296 ? 0.433 5.286 39.548 1.00 91.62 296 LYS A N 1
ATOM 2410 C CA . LYS A 1 296 ? 0.833 3.890 39.689 1.00 91.62 296 LYS A CA 1
ATOM 2411 C C . LYS A 1 296 ? -0.223 3.073 40.414 1.00 91.62 296 LYS A C 1
ATOM 2413 O O . LYS A 1 296 ? -0.977 3.630 41.217 1.00 91.62 296 LYS A O 1
ATOM 2418 N N . ASP A 1 297 ? -0.275 1.788 40.108 1.00 88.75 297 ASP A N 1
ATOM 2419 C CA . ASP A 1 297 ? -1.102 0.810 40.801 1.00 88.75 297 ASP A CA 1
ATOM 2420 C C . ASP A 1 297 ? -0.451 0.327 42.113 1.00 88.75 297 ASP A C 1
ATOM 2422 O O . ASP A 1 297 ? 0.514 0.913 42.616 1.00 88.75 297 ASP A O 1
ATOM 2426 N N . GLN A 1 298 ? -1.035 -0.716 42.710 1.00 87.19 298 GLN A N 1
ATOM 2427 C CA . GLN A 1 298 ? -0.572 -1.297 43.974 1.00 87.19 298 GLN A CA 1
ATOM 2428 C C . GLN A 1 298 ? 0.743 -2.076 43.827 1.00 87.19 298 GLN A C 1
ATOM 2430 O O . GLN A 1 298 ? 1.470 -2.208 44.812 1.00 87.19 298 GLN A O 1
ATOM 2435 N N . ASP A 1 299 ? 1.068 -2.521 42.613 1.00 83.19 299 ASP A N 1
ATOM 2436 C CA . ASP A 1 299 ? 2.284 -3.265 42.284 1.00 83.19 299 ASP A CA 1
ATOM 2437 C C . ASP A 1 299 ? 3.445 -2.326 41.894 1.00 83.19 299 ASP A C 1
ATOM 2439 O O . ASP A 1 299 ? 4.601 -2.739 41.776 1.00 83.19 299 ASP A O 1
ATOM 2443 N N . GLY A 1 300 ? 3.165 -1.021 41.795 1.00 83.38 300 GLY A N 1
ATOM 2444 C CA . GLY A 1 300 ? 4.142 0.024 41.502 1.00 83.38 300 GLY A CA 1
ATOM 2445 C C . GLY A 1 300 ? 4.361 0.258 40.006 1.00 83.38 300 GLY A C 1
ATOM 2446 O O . GLY A 1 300 ? 5.310 0.969 39.641 1.00 83.38 300 GLY A O 1
ATOM 2447 N N . GLU A 1 301 ? 3.488 -0.289 39.162 1.00 86.88 301 GLU A N 1
ATOM 2448 C CA . GLU A 1 301 ? 3.477 -0.108 37.712 1.00 86.88 301 GLU A CA 1
ATOM 2449 C C . GLU A 1 301 ? 2.566 1.053 37.315 1.00 86.88 301 GLU A C 1
ATOM 2451 O O . GLU A 1 301 ? 1.698 1.472 38.078 1.00 86.88 301 GLU A O 1
ATOM 2456 N N . PHE A 1 302 ? 2.798 1.651 36.147 1.00 90.25 302 PHE A N 1
ATOM 2457 C CA . PHE A 1 302 ? 1.943 2.739 35.678 1.00 90.25 302 PHE A CA 1
ATOM 2458 C C . PHE A 1 302 ? 0.622 2.187 35.150 1.00 90.25 302 PHE A C 1
ATOM 2460 O O . PHE A 1 302 ? 0.617 1.306 34.301 1.00 90.25 302 PHE A O 1
ATOM 2467 N N . VAL A 1 303 ? -0.490 2.773 35.597 1.00 88.12 303 VAL A N 1
ATOM 2468 C CA . VAL A 1 303 ? -1.838 2.380 35.146 1.00 88.12 303 VAL A CA 1
ATOM 2469 C C . VAL A 1 303 ? -2.049 2.701 33.658 1.00 88.12 303 VAL A C 1
ATOM 2471 O O . VAL A 1 303 ? -2.812 2.024 32.981 1.00 88.12 303 VAL A O 1
ATOM 2474 N N . ASP A 1 304 ? -1.376 3.738 33.156 1.00 90.94 304 ASP A N 1
ATOM 2475 C CA . ASP A 1 304 ? -1.443 4.204 31.768 1.00 90.94 304 ASP A CA 1
ATOM 2476 C C . ASP A 1 304 ? -0.050 4.130 31.123 1.00 90.94 304 ASP A C 1
ATOM 2478 O O . ASP A 1 304 ? 0.691 5.116 31.070 1.00 90.94 304 ASP A O 1
ATOM 2482 N N . LEU A 1 305 ? 0.340 2.921 30.707 1.00 88.88 305 LEU A N 1
ATOM 2483 C CA . LEU A 1 305 ? 1.635 2.657 30.070 1.00 88.88 305 LEU A CA 1
ATOM 2484 C C . LEU A 1 305 ? 1.770 3.381 28.728 1.00 88.88 305 LEU A C 1
ATOM 2486 O O . LEU A 1 305 ? 2.804 4.000 28.465 1.00 88.88 305 LEU A O 1
ATOM 2490 N N . ASP A 1 306 ? 0.718 3.364 27.914 1.00 87.38 306 ASP A N 1
ATOM 2491 C CA . ASP A 1 306 ? 0.707 4.024 26.610 1.00 87.38 306 ASP A CA 1
ATOM 2492 C C . ASP A 1 306 ? 0.887 5.537 26.760 1.00 87.38 306 ASP A C 1
ATOM 2494 O O . ASP A 1 306 ? 1.663 6.160 26.030 1.00 87.38 306 ASP A O 1
ATOM 2498 N N . GLY A 1 307 ? 0.241 6.144 27.760 1.00 91.19 307 GLY A N 1
ATOM 2499 C CA . GLY A 1 307 ? 0.439 7.545 28.109 1.00 91.19 307 GLY A CA 1
ATOM 2500 C C . GLY A 1 307 ? 1.886 7.863 28.494 1.00 91.19 307 GLY A C 1
ATOM 2501 O O . GLY A 1 307 ? 2.437 8.872 28.040 1.00 91.19 307 GLY A O 1
ATOM 2502 N N . VAL A 1 308 ? 2.538 6.990 29.270 1.00 90.81 308 VAL A N 1
ATOM 2503 C CA . VAL A 1 308 ? 3.951 7.146 29.657 1.00 90.81 308 VAL A CA 1
ATOM 2504 C C . VAL A 1 308 ? 4.875 7.102 28.437 1.00 90.81 308 VAL A C 1
ATOM 2506 O O . VAL A 1 308 ? 5.719 7.991 28.285 1.00 90.81 308 VAL A O 1
ATOM 2509 N N . LEU A 1 309 ? 4.707 6.121 27.546 1.00 92.12 309 LEU A N 1
ATOM 2510 C CA . LEU A 1 309 ? 5.533 5.971 26.340 1.00 92.12 309 LEU A CA 1
ATOM 2511 C C . LEU A 1 309 ? 5.323 7.126 25.349 1.00 92.12 309 LEU A C 1
ATOM 2513 O O . LEU A 1 309 ? 6.286 7.655 24.781 1.00 92.12 309 LEU A O 1
ATOM 2517 N N . ASN A 1 310 ? 4.081 7.593 25.202 1.00 92.19 310 ASN A N 1
ATOM 2518 C CA . ASN A 1 310 ? 3.766 8.770 24.396 1.00 92.19 310 ASN A CA 1
ATOM 2519 C C . ASN A 1 310 ? 4.421 10.029 24.971 1.00 92.19 310 ASN A C 1
ATOM 2521 O O . ASN A 1 310 ? 5.036 10.802 24.234 1.00 92.19 310 ASN A O 1
ATOM 2525 N N . LYS A 1 311 ? 4.377 10.214 26.297 1.00 92.31 311 LYS A N 1
ATOM 2526 C CA . LYS A 1 311 ? 5.005 11.368 26.946 1.00 92.31 311 LYS A CA 1
ATOM 2527 C C . LYS A 1 311 ? 6.521 11.381 26.770 1.00 92.31 311 LYS A C 1
ATOM 2529 O O . LYS A 1 311 ? 7.098 12.437 26.510 1.00 92.31 311 LYS A O 1
ATOM 2534 N N . LEU A 1 312 ? 7.174 10.229 26.899 1.00 91.88 312 LEU A N 1
ATOM 2535 C CA . LEU A 1 312 ? 8.613 10.103 26.663 1.00 91.88 312 LEU A CA 1
ATOM 2536 C C . LEU A 1 312 ? 8.972 10.389 25.199 1.00 91.88 312 LEU A C 1
ATOM 2538 O O . LEU A 1 312 ? 9.947 11.095 24.944 1.00 91.88 312 LEU A O 1
ATOM 2542 N N . SER A 1 313 ? 8.144 9.949 24.250 1.00 90.38 313 SER A N 1
ATOM 2543 C CA . SER A 1 313 ? 8.306 10.266 22.825 1.00 90.38 313 SER A CA 1
ATOM 2544 C C . SER A 1 313 ? 8.171 11.770 22.541 1.00 90.38 313 SER A C 1
ATOM 2546 O O . SER A 1 313 ? 8.986 12.345 21.817 1.00 90.38 313 SER A O 1
ATOM 2548 N N . GLU A 1 314 ? 7.208 12.455 23.167 1.00 91.19 314 GLU A N 1
ATOM 2549 C CA . GLU A 1 314 ? 7.082 13.918 23.078 1.00 91.19 314 GLU A CA 1
ATOM 2550 C C . GLU A 1 314 ? 8.327 14.638 23.614 1.00 91.19 314 GLU A C 1
ATOM 2552 O O . GLU A 1 314 ? 8.816 15.592 23.000 1.00 91.19 314 GLU A O 1
ATOM 2557 N N . LEU A 1 315 ? 8.846 14.199 24.766 1.00 90.44 315 LEU A N 1
ATOM 2558 C CA . LEU A 1 315 ? 10.038 14.786 25.378 1.00 90.44 315 LEU A CA 1
ATOM 2559 C C . LEU A 1 315 ? 11.286 14.528 24.521 1.00 90.44 315 LEU A C 1
ATOM 2561 O O . LEU A 1 315 ? 12.096 15.442 24.353 1.00 90.44 315 LEU A O 1
ATOM 2565 N N . ALA A 1 316 ? 11.404 13.346 23.914 1.00 89.88 316 ALA A N 1
ATOM 2566 C CA . ALA A 1 316 ? 12.471 13.018 22.972 1.00 89.88 316 ALA A CA 1
ATOM 2567 C C . ALA A 1 316 ? 12.493 13.979 21.776 1.00 89.88 316 ALA A C 1
ATOM 2569 O O . ALA A 1 316 ? 13.540 14.539 21.447 1.00 89.88 316 ALA A O 1
ATOM 2570 N N . VAL A 1 317 ? 11.329 14.267 21.184 1.00 87.00 317 VAL A N 1
ATOM 2571 C CA . VAL A 1 317 ? 11.204 15.246 20.091 1.00 87.00 317 VAL A CA 1
ATOM 2572 C C . VAL A 1 317 ? 11.524 16.660 20.579 1.00 87.00 317 VAL A C 1
ATOM 2574 O O . VAL A 1 317 ? 12.324 17.368 19.960 1.00 87.00 317 VAL A O 1
ATOM 2577 N N . LYS A 1 318 ? 10.951 17.068 21.719 1.00 88.88 318 LYS A N 1
ATOM 2578 C CA . LYS A 1 318 ? 11.115 18.411 22.300 1.00 88.88 318 LYS A CA 1
ATOM 2579 C C . LYS A 1 318 ? 12.577 18.760 22.577 1.00 88.88 318 LYS A C 1
ATOM 2581 O O . LYS A 1 318 ? 12.982 19.900 22.348 1.00 88.88 318 LYS A O 1
ATOM 2586 N N . TYR A 1 319 ? 13.358 17.801 23.069 1.00 88.06 319 TYR A N 1
ATOM 2587 C CA . TYR A 1 319 ? 14.776 17.993 23.387 1.00 88.06 319 TYR A CA 1
ATOM 2588 C C . TYR A 1 319 ? 15.724 17.488 22.292 1.00 88.06 319 TYR A C 1
ATOM 2590 O O . TYR A 1 319 ? 16.934 17.685 22.401 1.00 88.06 319 TYR A O 1
ATOM 2598 N N . SER A 1 320 ? 15.183 16.919 21.206 1.00 86.12 320 SER A N 1
ATOM 2599 C CA . SER A 1 320 ? 15.948 16.282 20.127 1.00 86.12 320 SER A CA 1
ATOM 2600 C C . SER A 1 320 ? 16.920 15.209 20.644 1.00 86.12 320 SER A C 1
ATOM 2602 O O . SER A 1 320 ? 18.071 15.160 20.208 1.00 86.12 320 SER A O 1
ATOM 2604 N N . ASP A 1 321 ? 16.461 14.384 21.588 1.00 86.25 321 ASP A N 1
ATOM 2605 C CA . ASP A 1 321 ? 17.222 13.282 22.183 1.00 86.25 321 ASP A CA 1
ATOM 2606 C C . ASP A 1 321 ? 16.383 11.998 22.201 1.00 86.25 321 ASP A C 1
ATOM 2608 O O . ASP A 1 321 ? 15.532 11.795 23.067 1.00 86.25 321 ASP A O 1
ATOM 2612 N N . ASN A 1 322 ? 16.647 11.116 21.234 1.00 87.25 322 ASN A N 1
ATOM 2613 C CA . ASN A 1 322 ? 15.931 9.849 21.073 1.00 87.25 322 ASN A CA 1
ATOM 2614 C C . ASN A 1 322 ? 16.103 8.912 22.276 1.00 87.25 322 ASN A C 1
ATOM 2616 O O . ASN A 1 322 ? 15.222 8.094 22.526 1.00 87.25 322 ASN A O 1
ATOM 2620 N N . LYS A 1 323 ? 17.171 9.070 23.073 1.00 89.81 323 LYS A N 1
ATOM 2621 C CA . LYS A 1 323 ? 17.383 8.243 24.270 1.00 89.81 323 LYS A CA 1
ATOM 2622 C C . LYS A 1 323 ? 16.299 8.456 25.318 1.00 89.81 323 LYS A C 1
ATOM 2624 O O . LYS A 1 323 ? 16.094 7.579 26.145 1.00 89.81 323 LYS A O 1
ATOM 2629 N N . ILE A 1 324 ? 15.595 9.593 25.278 1.00 89.56 324 ILE A N 1
ATOM 2630 C CA . ILE A 1 324 ? 14.484 9.884 26.188 1.00 89.56 324 ILE A CA 1
ATOM 2631 C C . ILE A 1 324 ? 13.316 8.908 25.967 1.00 89.56 324 ILE A C 1
ATOM 2633 O O . ILE A 1 324 ? 12.691 8.488 26.940 1.00 89.56 324 ILE A O 1
ATOM 2637 N N . ALA A 1 325 ? 13.045 8.513 24.719 1.00 89.19 325 ALA A N 1
ATOM 2638 C CA . ALA A 1 325 ? 11.961 7.585 24.390 1.00 89.19 325 ALA A CA 1
ATOM 2639 C C . ALA A 1 325 ? 12.225 6.167 24.928 1.00 89.19 325 ALA A C 1
ATOM 2641 O O . ALA A 1 325 ? 11.295 5.456 25.290 1.00 89.19 325 ALA A O 1
ATOM 2642 N N . GLU A 1 326 ? 13.498 5.789 25.048 1.00 90.00 326 GLU A N 1
ATOM 2643 C CA . GLU A 1 326 ? 13.943 4.465 25.498 1.00 90.00 326 GLU A CA 1
ATOM 2644 C C . GLU A 1 326 ? 14.123 4.372 27.024 1.00 90.00 326 GLU A C 1
ATOM 2646 O O . GLU A 1 326 ? 14.486 3.323 27.558 1.00 90.00 326 GLU A O 1
ATOM 2651 N N . LEU A 1 327 ? 13.868 5.458 27.765 1.00 90.75 327 LEU A N 1
ATOM 2652 C CA . LEU A 1 327 ? 14.081 5.491 29.215 1.00 90.75 327 LEU A CA 1
ATOM 2653 C C . LEU A 1 327 ? 13.145 4.571 29.991 1.00 90.75 327 LEU A C 1
ATOM 2655 O O . LEU A 1 327 ? 13.433 4.286 31.152 1.00 90.75 327 LEU A O 1
ATOM 2659 N N . TYR A 1 328 ? 12.042 4.132 29.396 1.00 91.19 328 TYR A N 1
ATOM 2660 C CA . TYR A 1 328 ? 11.110 3.200 30.009 1.00 91.19 328 TYR A CA 1
ATOM 2661 C C . TYR A 1 328 ? 10.832 2.060 29.032 1.00 91.19 328 TYR A C 1
ATOM 2663 O O . TYR A 1 328 ? 10.247 2.275 27.976 1.00 91.19 328 TYR A O 1
ATOM 2671 N N . TYR A 1 329 ? 11.304 0.863 29.367 1.00 88.38 329 TYR A N 1
ATOM 2672 C CA . TYR A 1 329 ? 11.313 -0.299 28.479 1.00 88.38 329 TYR A CA 1
ATOM 2673 C C . TYR A 1 329 ? 10.813 -1.542 29.211 1.00 88.38 329 TYR A C 1
ATOM 2675 O O . TYR A 1 329 ? 10.806 -1.593 30.442 1.00 88.38 329 TYR A O 1
ATOM 2683 N N . PHE A 1 330 ? 10.403 -2.554 28.455 1.00 88.50 330 PHE A N 1
ATOM 2684 C CA . PHE A 1 330 ? 9.990 -3.838 29.006 1.00 88.50 330 PHE A CA 1
ATOM 2685 C C . PHE A 1 330 ? 11.205 -4.752 29.213 1.00 88.50 330 PHE A C 1
ATOM 2687 O O . PHE A 1 330 ? 11.928 -5.052 28.265 1.00 88.50 330 PHE A O 1
ATOM 2694 N N . ASP A 1 331 ? 11.453 -5.181 30.452 1.00 87.75 331 ASP A N 1
ATOM 2695 C CA . ASP A 1 331 ? 12.494 -6.162 30.764 1.00 87.75 331 ASP A CA 1
ATOM 2696 C C . ASP A 1 331 ? 11.899 -7.570 30.680 1.00 87.75 331 ASP A C 1
ATOM 2698 O O . ASP A 1 331 ? 11.224 -8.024 31.606 1.00 87.75 331 ASP A O 1
ATOM 2702 N N . GLU A 1 332 ? 12.172 -8.269 29.576 1.00 84.81 332 GLU A N 1
ATOM 2703 C CA . GLU A 1 332 ? 11.680 -9.630 29.318 1.00 84.81 332 GLU A CA 1
ATOM 2704 C C . GLU A 1 332 ? 12.080 -10.637 30.407 1.00 84.81 332 GLU A C 1
ATOM 2706 O O . GLU A 1 332 ? 11.358 -11.602 30.650 1.00 84.81 332 GLU A O 1
ATOM 2711 N N . LYS A 1 333 ? 13.208 -10.428 31.103 1.00 87.69 333 LYS A N 1
ATOM 2712 C CA . LYS A 1 333 ? 13.674 -11.364 32.143 1.00 87.69 333 LYS A CA 1
ATOM 2713 C C . LYS A 1 333 ? 12.854 -11.266 33.416 1.00 87.69 333 LYS A C 1
ATOM 2715 O O . LYS A 1 333 ? 12.696 -12.255 34.125 1.00 87.69 333 LYS A O 1
ATOM 2720 N N . GLU A 1 334 ? 12.390 -10.064 33.731 1.00 84.75 334 GLU A N 1
ATOM 2721 C CA . GLU A 1 334 ? 11.584 -9.802 34.922 1.00 84.75 334 GLU A CA 1
ATOM 2722 C C . GLU A 1 334 ? 10.099 -9.626 34.598 1.00 84.75 334 GLU A C 1
ATOM 2724 O O . GLU A 1 334 ? 9.313 -9.417 35.520 1.00 84.75 334 GLU A O 1
ATOM 2729 N N . ASN A 1 335 ? 9.732 -9.744 33.316 1.00 82.06 335 ASN A N 1
ATOM 2730 C CA . ASN A 1 335 ? 8.381 -9.609 32.785 1.00 82.06 335 ASN A CA 1
ATOM 2731 C C . ASN A 1 335 ? 7.675 -8.335 33.286 1.00 82.06 335 ASN A C 1
ATOM 2733 O O . ASN A 1 335 ? 6.513 -8.386 33.686 1.00 82.06 335 ASN A O 1
ATOM 2737 N N . LYS A 1 336 ? 8.405 -7.209 33.329 1.00 88.81 336 LYS A N 1
ATOM 2738 C CA . LYS A 1 336 ? 7.908 -5.924 33.851 1.00 88.81 336 LYS A CA 1
ATOM 2739 C C . LYS A 1 336 ? 8.595 -4.720 33.220 1.00 88.81 336 LYS A C 1
ATOM 2741 O O . LYS A 1 336 ? 9.742 -4.803 32.773 1.00 88.81 336 LYS A O 1
ATOM 2746 N N . PHE A 1 337 ? 7.931 -3.568 33.256 1.00 87.88 337 PHE A N 1
ATOM 2747 C CA . PHE A 1 337 ? 8.504 -2.323 32.749 1.00 87.88 337 PHE A CA 1
ATOM 2748 C C . PHE A 1 337 ? 9.496 -1.690 33.729 1.00 87.88 337 PHE A C 1
ATOM 2750 O O . PHE A 1 337 ? 9.234 -1.529 34.926 1.00 87.88 337 PHE A O 1
ATOM 2757 N N . LYS A 1 338 ? 10.648 -1.269 33.206 1.00 89.88 338 LYS A N 1
ATOM 2758 C CA . LYS A 1 338 ? 11.743 -0.681 33.970 1.00 89.88 338 LYS A CA 1
ATOM 2759 C C . LYS A 1 338 ? 12.267 0.595 33.349 1.00 89.88 338 LYS A C 1
ATOM 2761 O O . LYS A 1 338 ? 12.202 0.846 32.155 1.00 89.88 338 LYS A O 1
ATOM 2766 N N . TRP A 1 339 ? 12.857 1.385 34.229 1.00 89.44 339 TRP A N 1
ATOM 2767 C CA . TRP A 1 339 ? 13.573 2.593 33.882 1.00 89.44 339 TRP A CA 1
ATOM 2768 C C . TRP A 1 339 ? 15.016 2.256 33.450 1.00 89.44 339 TRP A C 1
ATOM 2770 O O . TRP A 1 339 ? 15.747 1.643 34.230 1.00 89.44 339 TRP A O 1
ATOM 2780 N N . GLY A 1 340 ? 15.424 2.651 32.240 1.00 79.69 340 GLY A N 1
ATOM 2781 C CA . GLY A 1 340 ? 16.801 2.547 31.726 1.00 79.69 340 GLY A CA 1
ATOM 2782 C C . GLY A 1 340 ? 17.724 3.536 32.418 1.00 79.69 340 GLY A C 1
ATOM 2783 O O . GLY A 1 340 ? 17.296 4.655 32.682 1.00 79.69 340 GLY A O 1
ATOM 2784 N N . VAL A 1 341 ? 18.929 3.096 32.794 1.00 61.06 341 VAL A N 1
ATOM 2785 C CA . VAL A 1 341 ? 19.932 3.905 33.518 1.00 61.06 341 VAL A CA 1
ATOM 2786 C C . VAL A 1 341 ? 20.763 4.728 32.550 1.00 61.06 341 VAL A C 1
ATOM 2788 O O . VAL A 1 341 ? 21.227 4.137 31.549 1.00 61.06 341 VAL A O 1
#